Protein AF-A0A380ZDH2-F1 (afdb_monomer_lite)

Secondary structure (DSSP, 8-state):
-------SS-S--SSSSS-HHHHHHHHHHHHHHHHHHTTPPTBPPPPHHHHHT--S-EEEEEEEEETTEEEEEEEEE--HHHHHHHHHTS-EEEESSEEEE-S-TTT-EEEESSEEEESS-EEEEESEEEEES-EEEESS-EEEEESSEEEEEPEEEEETTEEEEE---SEEESS-EEEEESSEEEE-S--S--EE----GGG--

Radius of gyration: 21.12 Å; chains: 1; bounding box: 48×44×68 Å

Structure (mmCIF, N/CA/C/O backbone):
data_AF-A0A380ZDH2-F1
#
_entry.id   AF-A0A380ZDH2-F1
#
loop_
_atom_site.group_PDB
_atom_site.id
_atom_site.type_symbol
_atom_site.label_atom_id
_atom_site.label_alt_id
_atom_site.label_comp_id
_atom_site.label_asym_id
_atom_site.label_entity_id
_atom_site.label_seq_id
_atom_site.pdbx_PDB_ins_code
_atom_site.Cartn_x
_atom_site.Cartn_y
_atom_site.Cartn_z
_atom_site.occupancy
_atom_site.B_iso_or_equiv
_atom_site.auth_seq_id
_atom_site.auth_comp_id
_atom_site.auth_asym_id
_atom_site.auth_atom_id
_atom_site.pdbx_PDB_model_num
ATOM 1 N N . MET A 1 1 ? 23.240 31.708 -9.767 1.00 35.44 1 MET A N 1
ATOM 2 C CA . MET A 1 1 ? 21.824 31.295 -9.836 1.00 35.44 1 MET A CA 1
ATOM 3 C C . MET A 1 1 ? 21.735 30.023 -10.669 1.00 35.44 1 MET A C 1
ATOM 5 O O . MET A 1 1 ? 21.915 30.090 -11.876 1.00 35.44 1 MET A O 1
ATOM 9 N N . ARG A 1 2 ? 21.589 28.868 -10.014 1.00 38.41 2 ARG A N 1
ATOM 10 C CA . ARG A 1 2 ? 21.330 27.549 -10.620 1.00 38.41 2 ARG A CA 1
ATOM 11 C C . ARG A 1 2 ? 20.351 26.811 -9.700 1.00 38.41 2 ARG A C 1
ATOM 13 O O . ARG A 1 2 ? 20.656 25.756 -9.172 1.00 38.41 2 ARG A O 1
ATOM 20 N N . ASP A 1 3 ? 19.208 27.440 -9.464 1.00 44.84 3 ASP A N 1
ATOM 21 C CA . ASP A 1 3 ? 18.012 26.757 -8.982 1.00 44.84 3 ASP A CA 1
ATOM 22 C C . ASP A 1 3 ? 17.207 26.445 -10.228 1.00 44.84 3 ASP A C 1
ATOM 24 O O . ASP A 1 3 ? 16.832 27.392 -10.910 1.00 44.84 3 ASP A O 1
ATOM 28 N N . LEU A 1 4 ? 17.062 25.162 -10.570 1.00 48.03 4 LEU A N 1
ATOM 29 C CA . LEU A 1 4 ? 16.044 24.587 -11.468 1.00 48.03 4 LEU A CA 1
ATOM 30 C C . LEU A 1 4 ? 16.461 23.156 -11.856 1.00 48.03 4 LEU A C 1
ATOM 32 O O . LEU A 1 4 ? 16.770 22.892 -13.009 1.00 48.03 4 LEU A O 1
ATOM 36 N N . VAL A 1 5 ? 16.472 22.218 -10.907 1.00 41.19 5 VAL A N 1
ATOM 37 C CA . VAL A 1 5 ? 16.244 20.787 -11.186 1.00 41.19 5 VAL A CA 1
ATOM 38 C C . VAL A 1 5 ? 15.727 20.130 -9.908 1.00 41.19 5 VAL A C 1
ATOM 40 O O . VAL A 1 5 ? 16.376 20.205 -8.872 1.00 41.19 5 VAL A O 1
ATOM 43 N N . GLY A 1 6 ? 14.543 19.518 -9.962 1.00 39.03 6 GLY A N 1
ATOM 44 C CA . GLY A 1 6 ? 14.033 18.721 -8.839 1.00 39.03 6 GLY A CA 1
ATOM 45 C C . GLY A 1 6 ? 12.517 18.687 -8.639 1.00 39.03 6 GLY A C 1
ATOM 46 O O . GLY A 1 6 ? 12.062 17.987 -7.748 1.00 39.03 6 GLY A O 1
ATOM 47 N N . GLN A 1 7 ? 11.711 19.384 -9.451 1.00 40.03 7 GLN A N 1
ATOM 48 C CA . GLN A 1 7 ? 10.244 19.207 -9.462 1.00 40.03 7 GLN A CA 1
ATOM 49 C C . GLN A 1 7 ? 9.785 18.084 -10.412 1.00 40.03 7 GLN A C 1
ATOM 51 O O . GLN A 1 7 ? 8.748 18.179 -11.061 1.00 40.03 7 GLN A O 1
ATOM 56 N N . GLY A 1 8 ? 10.577 17.024 -10.534 1.00 38.28 8 GLY A N 1
ATOM 57 C CA . GLY A 1 8 ? 10.174 15.816 -11.238 1.00 38.28 8 GLY A CA 1
ATOM 58 C C . GLY A 1 8 ? 9.962 14.733 -10.204 1.00 38.28 8 GLY A C 1
ATOM 59 O O . GLY A 1 8 ? 10.918 14.377 -9.529 1.00 38.28 8 GLY A O 1
ATOM 60 N N . LEU A 1 9 ? 8.745 14.196 -10.150 1.00 42.94 9 LEU A N 1
ATOM 61 C CA . LEU A 1 9 ? 8.278 13.129 -9.260 1.00 42.94 9 LEU A CA 1
ATOM 62 C C . LEU A 1 9 ? 7.842 13.668 -7.887 1.00 42.94 9 LEU A C 1
ATOM 64 O O . LEU A 1 9 ? 8.640 14.121 -7.073 1.00 42.94 9 LEU A O 1
ATOM 68 N N . GLY A 1 10 ? 6.525 13.685 -7.670 1.00 41.94 10 GLY A N 1
ATOM 69 C CA . GLY A 1 10 ? 5.903 14.140 -6.428 1.00 41.94 10 GLY A CA 1
ATOM 70 C C . GLY A 1 10 ? 6.424 13.407 -5.186 1.00 41.94 10 GLY A C 1
ATOM 71 O O . GLY A 1 10 ? 7.076 12.375 -5.277 1.00 41.94 10 GLY A O 1
ATOM 72 N N . LYS A 1 11 ? 6.109 13.960 -4.012 1.00 45.19 11 LYS A N 1
ATOM 73 C CA . LYS A 1 11 ? 6.568 13.573 -2.661 1.00 45.19 11 LYS A CA 1
ATOM 74 C C . LYS A 1 11 ? 6.128 12.166 -2.176 1.00 45.19 11 LYS A C 1
ATOM 76 O O . LYS A 1 11 ? 5.938 11.979 -0.981 1.00 45.19 11 LYS A O 1
ATOM 81 N N . GLY A 1 12 ? 5.940 11.195 -3.067 1.00 46.94 12 GLY A N 1
ATOM 82 C CA . GLY A 1 12 ? 5.624 9.804 -2.741 1.00 46.94 12 GLY A CA 1
ATOM 83 C C . GLY A 1 12 ? 6.800 8.903 -3.097 1.00 46.94 12 GLY A C 1
ATOM 84 O O . GLY A 1 12 ? 7.068 8.685 -4.276 1.00 46.94 12 GLY A O 1
ATOM 85 N N . SER A 1 13 ? 7.511 8.411 -2.085 1.00 44.25 13 SER A N 1
ATOM 86 C CA . SER A 1 13 ? 8.596 7.442 -2.251 1.00 44.25 13 SER A CA 1
ATOM 87 C C . SER A 1 13 ? 8.015 6.110 -2.743 1.00 44.25 13 SER A C 1
ATOM 89 O O . SER A 1 13 ? 7.070 5.592 -2.151 1.00 44.25 13 SER A O 1
ATOM 91 N N . PHE A 1 14 ? 8.527 5.576 -3.856 1.00 48.81 14 PHE A N 1
ATOM 92 C CA . PHE A 1 14 ? 7.989 4.365 -4.503 1.00 48.81 14 PHE A CA 1
ATOM 93 C C . PHE A 1 14 ? 8.319 3.073 -3.747 1.00 48.81 14 PHE A C 1
ATOM 95 O O . PHE A 1 14 ? 7.688 2.044 -3.982 1.00 48.81 14 PHE A O 1
ATOM 102 N N . ILE A 1 15 ? 9.293 3.125 -2.843 1.00 44.31 15 ILE A N 1
ATOM 103 C CA . ILE A 1 15 ? 9.562 2.092 -1.852 1.00 44.31 15 ILE A CA 1
ATOM 104 C C . ILE A 1 15 ? 9.556 2.814 -0.501 1.00 44.31 15 ILE A C 1
ATOM 106 O O . ILE A 1 15 ? 10.078 3.913 -0.394 1.00 44.31 15 ILE A O 1
ATOM 110 N N . PRO A 1 16 ? 8.912 2.310 0.547 1.00 45.00 16 PRO A N 1
ATOM 111 C CA . PRO A 1 16 ? 8.957 3.008 1.821 1.00 45.00 16 PRO A CA 1
ATOM 112 C C . PRO A 1 16 ? 10.349 2.808 2.485 1.00 45.00 16 PRO A C 1
ATOM 114 O O . PRO A 1 16 ? 10.951 1.742 2.351 1.00 45.00 16 PRO A O 1
ATOM 117 N N . GLY A 1 17 ? 10.886 3.795 3.205 1.00 48.88 17 GLY A N 1
ATOM 118 C CA . GLY A 1 17 ? 11.981 3.677 4.195 1.00 48.88 17 GLY A CA 1
ATOM 119 C C . GLY A 1 17 ? 13.378 4.222 3.866 1.00 48.88 17 GLY A C 1
ATOM 120 O O . GLY A 1 17 ? 14.325 3.820 4.533 1.00 48.88 17 GLY A O 1
ATOM 121 N N . SER A 1 18 ? 13.569 5.046 2.839 1.00 49.94 18 SER A N 1
ATOM 122 C CA . SER A 1 18 ? 14.890 5.644 2.554 1.00 49.94 18 SER A CA 1
ATOM 123 C C . SER A 1 18 ? 14.755 6.975 1.829 1.00 49.94 18 SER A C 1
ATOM 125 O O . SER A 1 18 ? 13.775 7.193 1.116 1.00 49.94 18 SER A O 1
ATOM 127 N N . ASP A 1 19 ? 15.761 7.844 1.968 1.00 60.25 19 ASP A N 1
ATOM 128 C CA . ASP A 1 19 ? 15.850 9.101 1.228 1.00 60.25 19 ASP A CA 1
ATOM 129 C C . ASP A 1 19 ? 15.451 8.878 -0.235 1.00 60.25 19 ASP A C 1
ATOM 131 O O . ASP A 1 19 ? 16.016 8.023 -0.918 1.00 60.25 19 ASP A O 1
ATOM 135 N N . ALA A 1 20 ? 14.481 9.646 -0.743 1.00 56.31 20 ALA A N 1
ATOM 136 C CA . ALA A 1 20 ? 13.965 9.479 -2.108 1.00 56.31 20 ALA A CA 1
ATOM 137 C C . ALA A 1 20 ? 15.093 9.468 -3.168 1.00 56.31 20 ALA A C 1
ATOM 139 O O . ALA A 1 20 ? 14.971 8.846 -4.222 1.00 56.31 20 ALA A O 1
ATOM 140 N N . ILE A 1 21 ? 16.220 10.117 -2.859 1.00 58.9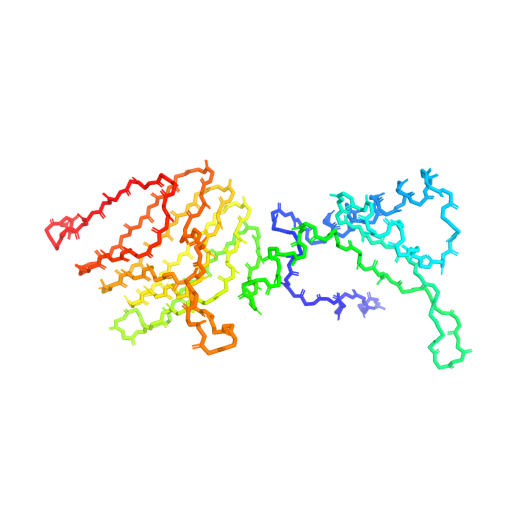1 21 ILE A N 1
ATOM 141 C CA . ILE A 1 21 ? 17.451 10.112 -3.655 1.00 58.91 21 ILE A CA 1
ATOM 142 C C . ILE A 1 21 ? 18.171 8.755 -3.588 1.00 58.91 21 ILE A C 1
ATOM 144 O O . ILE A 1 21 ? 18.550 8.223 -4.631 1.00 58.91 21 ILE A O 1
ATOM 148 N N . GLU A 1 22 ? 18.351 8.176 -2.400 1.00 59.59 22 GLU A N 1
ATOM 149 C CA . GLU A 1 22 ? 18.973 6.857 -2.233 1.00 59.59 22 GLU A CA 1
ATOM 150 C C . GLU A 1 22 ? 18.121 5.738 -2.834 1.00 59.59 22 GLU A C 1
ATOM 152 O O . GLU A 1 22 ? 18.649 4.776 -3.393 1.00 59.59 22 GLU A O 1
ATOM 157 N N . GLN A 1 23 ? 16.800 5.885 -2.816 1.00 58.22 23 GLN A N 1
ATOM 158 C CA . GLN A 1 23 ? 15.898 4.923 -3.438 1.00 58.22 23 GLN A CA 1
ATOM 159 C C . GLN A 1 23 ? 15.962 4.932 -4.950 1.00 58.22 23 GLN A C 1
ATOM 161 O O . GLN A 1 23 ? 16.098 3.878 -5.571 1.00 58.22 23 GLN A O 1
ATOM 166 N N . VAL A 1 24 ? 15.882 6.121 -5.549 1.00 65.50 24 VAL A N 1
ATOM 167 C CA . VAL A 1 24 ? 16.040 6.261 -6.995 1.00 65.50 24 VAL A CA 1
ATOM 168 C C . VAL A 1 24 ? 17.420 5.757 -7.396 1.00 65.50 24 VAL A C 1
ATOM 170 O O . VAL A 1 24 ? 17.524 5.017 -8.369 1.00 65.50 24 VAL A O 1
ATOM 173 N N . LYS A 1 25 ? 18.460 6.049 -6.607 1.00 72.12 25 LYS A N 1
ATOM 174 C CA . LYS A 1 25 ? 19.797 5.495 -6.825 1.00 72.12 25 LYS A CA 1
ATOM 175 C C . LYS A 1 25 ? 19.799 3.968 -6.774 1.00 72.12 25 LYS A C 1
ATOM 177 O O . LYS A 1 25 ? 20.313 3.351 -7.690 1.00 72.12 25 LYS A O 1
ATOM 182 N N . THR A 1 26 ? 19.158 3.353 -5.787 1.00 75.25 26 THR A N 1
ATOM 183 C CA . THR A 1 26 ? 19.097 1.889 -5.678 1.00 75.25 26 THR A CA 1
ATOM 184 C C . THR A 1 26 ? 18.346 1.262 -6.860 1.00 75.25 26 THR A C 1
ATOM 186 O O . THR A 1 26 ? 18.753 0.226 -7.383 1.00 75.25 26 THR A O 1
ATOM 189 N N . LEU A 1 27 ? 17.257 1.884 -7.319 1.00 77.19 27 LEU A N 1
ATOM 190 C CA . LEU A 1 27 ? 16.521 1.437 -8.505 1.00 77.19 27 LEU A CA 1
ATOM 191 C C . LEU A 1 27 ? 17.347 1.586 -9.792 1.00 77.19 27 LEU A C 1
ATOM 193 O O . LEU A 1 27 ? 17.248 0.734 -10.678 1.00 77.19 27 LEU A O 1
ATOM 197 N N . LEU A 1 28 ? 18.150 2.647 -9.890 1.00 80.25 28 LEU A N 1
ATOM 198 C CA . LEU A 1 28 ? 19.072 2.895 -10.998 1.00 80.25 28 LEU A CA 1
ATOM 199 C C . LEU A 1 28 ? 20.261 1.929 -10.981 1.00 80.25 28 LEU A C 1
ATOM 201 O O . LEU A 1 28 ? 20.604 1.385 -12.027 1.00 80.25 28 LEU A O 1
ATOM 205 N N . ASP A 1 29 ? 20.847 1.674 -9.812 1.00 81.56 29 ASP A N 1
ATOM 206 C CA . ASP A 1 29 ? 21.959 0.742 -9.622 1.00 81.56 29 ASP A CA 1
ATOM 207 C C . ASP A 1 29 ? 21.519 -0.677 -10.014 1.00 81.56 29 ASP A C 1
ATOM 209 O O . ASP A 1 29 ? 22.181 -1.327 -10.822 1.00 81.56 29 ASP A O 1
ATOM 213 N N . ARG A 1 30 ? 20.329 -1.114 -9.572 1.00 81.50 30 ARG A N 1
ATOM 214 C CA . ARG A 1 30 ? 19.729 -2.394 -9.998 1.00 81.50 30 ARG A CA 1
ATOM 215 C C . ARG A 1 30 ? 19.452 -2.448 -11.496 1.00 81.50 30 ARG A C 1
ATOM 217 O O . ARG A 1 30 ? 19.667 -3.483 -12.120 1.00 81.50 30 ARG A O 1
ATOM 224 N N . GLY A 1 31 ? 18.979 -1.348 -12.082 1.00 81.12 31 GLY A N 1
ATOM 225 C CA . GLY A 1 31 ? 18.764 -1.254 -13.526 1.00 81.12 31 GLY A CA 1
ATOM 226 C C . GLY A 1 31 ? 20.070 -1.383 -14.312 1.00 81.12 31 GLY A C 1
ATOM 227 O O . GLY A 1 31 ? 20.120 -2.098 -15.311 1.00 81.12 31 GLY A O 1
ATOM 228 N N . ALA A 1 32 ? 21.143 -0.750 -13.834 1.00 81.12 32 ALA A N 1
ATOM 229 C CA . ALA A 1 32 ? 22.473 -0.832 -14.428 1.00 81.12 32 ALA A CA 1
ATOM 230 C C . ALA A 1 32 ? 23.091 -2.233 -14.283 1.00 81.12 32 ALA A C 1
ATOM 232 O O . ALA A 1 32 ? 23.666 -2.755 -15.241 1.00 81.12 32 ALA A O 1
ATOM 233 N N . GLU A 1 33 ? 22.942 -2.865 -13.117 1.00 85.56 33 GLU A N 1
ATOM 234 C CA . GLU A 1 33 ? 23.361 -4.249 -12.881 1.00 85.56 33 GLU A CA 1
ATOM 235 C C . GLU A 1 33 ? 22.614 -5.227 -13.790 1.00 85.56 33 GLU A C 1
ATOM 237 O O . GLU A 1 33 ? 23.248 -6.057 -14.442 1.00 85.56 33 GLU A O 1
ATOM 242 N N . TYR A 1 34 ? 21.289 -5.092 -13.900 1.00 83.19 34 TYR A N 1
ATOM 243 C CA . TYR A 1 34 ? 20.468 -5.929 -14.771 1.00 83.19 34 TYR A CA 1
ATOM 244 C C . TYR A 1 34 ? 20.836 -5.747 -16.245 1.00 83.19 34 TYR A C 1
ATOM 246 O O . TYR A 1 34 ? 21.043 -6.729 -16.957 1.00 83.19 34 TYR A O 1
ATOM 254 N N . ALA A 1 35 ? 20.996 -4.501 -16.701 1.00 82.62 35 ALA A N 1
ATOM 255 C CA . ALA A 1 35 ? 21.409 -4.213 -18.071 1.00 82.62 35 ALA A CA 1
ATOM 256 C C . ALA A 1 35 ? 22.775 -4.836 -18.395 1.00 82.62 35 ALA A C 1
ATOM 258 O O . ALA A 1 35 ? 22.952 -5.420 -19.463 1.00 82.62 35 ALA A O 1
ATOM 259 N N . LYS A 1 36 ? 23.723 -4.785 -17.452 1.00 82.00 36 LYS A N 1
ATOM 260 C CA . LYS A 1 36 ? 25.037 -5.421 -17.598 1.00 82.00 36 LYS A CA 1
ATOM 261 C C . LYS A 1 36 ? 24.948 -6.950 -17.599 1.00 82.00 36 LYS A C 1
ATOM 263 O O . LYS A 1 36 ? 25.604 -7.587 -18.417 1.00 82.00 36 LYS A O 1
ATOM 268 N N . ALA A 1 37 ? 24.149 -7.538 -16.710 1.00 84.62 37 ALA A N 1
ATOM 269 C CA . ALA A 1 37 ? 23.986 -8.988 -16.600 1.00 84.62 37 ALA A CA 1
ATOM 270 C C . ALA A 1 37 ? 23.289 -9.598 -17.829 1.00 84.62 37 ALA A C 1
ATOM 272 O O . ALA A 1 37 ? 23.649 -10.690 -18.265 1.00 84.62 37 ALA A O 1
ATOM 273 N N . HIS A 1 38 ? 22.331 -8.876 -18.414 1.00 82.19 38 HIS A N 1
ATOM 274 C CA . HIS A 1 38 ? 21.538 -9.329 -19.558 1.00 82.19 38 HIS A CA 1
ATOM 275 C C . HIS A 1 38 ? 21.996 -8.748 -20.905 1.00 82.19 38 HIS A C 1
ATOM 277 O O . HIS A 1 38 ? 21.326 -8.971 -21.910 1.00 82.19 38 HIS A O 1
ATOM 283 N N . ASN A 1 39 ? 23.134 -8.041 -20.943 1.00 83.25 39 ASN A N 1
ATOM 284 C CA . ASN A 1 39 ? 23.656 -7.346 -22.129 1.00 83.25 39 ASN A CA 1
ATOM 285 C C . ASN A 1 39 ? 22.596 -6.473 -22.829 1.00 83.25 39 ASN A C 1
ATOM 287 O O . ASN A 1 39 ? 22.536 -6.421 -24.058 1.00 83.25 39 ASN A O 1
ATOM 291 N N . LEU A 1 40 ? 21.745 -5.802 -22.046 1.00 81.44 40 LEU A N 1
ATOM 292 C CA . LEU A 1 40 ? 20.702 -4.933 -22.579 1.00 81.44 40 LEU A CA 1
ATOM 293 C C . LEU A 1 40 ? 21.352 -3.701 -23.235 1.00 81.44 40 LEU A C 1
ATOM 295 O O . LEU A 1 40 ? 22.111 -2.990 -22.564 1.00 81.44 40 LEU A O 1
ATOM 299 N N . PRO A 1 41 ? 21.067 -3.412 -24.517 1.00 82.00 41 PRO A N 1
ATOM 300 C CA . PRO A 1 41 ? 21.596 -2.229 -25.180 1.00 82.00 41 PRO A CA 1
ATOM 301 C C . PRO A 1 41 ? 21.109 -0.948 -24.500 1.00 82.00 41 PRO A C 1
ATOM 303 O O . PRO A 1 41 ? 19.942 -0.817 -24.123 1.00 82.00 41 PRO A O 1
ATOM 306 N N . PHE A 1 42 ? 22.002 0.032 -24.355 1.00 80.56 42 PHE A N 1
ATOM 307 C CA . PHE A 1 42 ? 21.633 1.305 -23.744 1.00 80.56 42 PHE A CA 1
ATOM 308 C C . PHE A 1 42 ? 20.555 2.014 -24.574 1.00 80.56 42 PHE A C 1
ATOM 310 O O . PHE A 1 42 ? 20.759 2.307 -25.754 1.00 80.56 42 PHE A O 1
ATOM 317 N N . GLY A 1 43 ? 19.429 2.340 -23.939 1.00 78.56 43 GLY A N 1
ATOM 318 C CA . GLY A 1 43 ? 18.305 2.989 -24.604 1.00 78.56 43 GLY A CA 1
ATOM 319 C C . GLY A 1 43 ? 17.237 2.052 -25.147 1.00 78.56 43 GLY A C 1
ATOM 320 O O . GLY A 1 43 ? 16.244 2.561 -25.664 1.00 78.56 43 GLY A O 1
ATOM 321 N N . GLU A 1 44 ? 17.394 0.734 -25.035 1.00 83.44 44 GLU A N 1
ATOM 322 C CA . GLU A 1 44 ? 16.350 -0.211 -25.432 1.00 83.44 44 GLU A CA 1
ATOM 323 C C . GLU A 1 44 ? 15.431 -0.576 -24.254 1.00 83.44 44 GLU A C 1
ATOM 325 O O . GLU A 1 44 ? 15.884 -0.659 -23.106 1.00 83.44 44 GLU A O 1
ATOM 330 N N . PRO A 1 45 ? 14.119 -0.752 -24.502 1.00 83.25 45 PRO A N 1
ATOM 331 C CA . PRO A 1 45 ? 13.200 -1.256 -23.490 1.00 83.25 45 PRO A CA 1
ATOM 332 C C . PRO A 1 45 ? 13.440 -2.748 -23.216 1.00 83.25 45 PRO A C 1
ATOM 334 O O . PRO A 1 45 ? 13.976 -3.463 -24.061 1.00 83.25 45 PRO A O 1
ATOM 337 N N . LEU A 1 46 ? 12.991 -3.238 -22.055 1.00 81.19 46 LEU A N 1
ATOM 338 C CA . LEU A 1 46 ? 12.972 -4.682 -21.789 1.00 81.19 46 LEU A CA 1
ATOM 339 C C . LEU A 1 46 ? 12.011 -5.387 -22.752 1.00 81.19 46 LEU A C 1
ATOM 341 O O . LEU A 1 46 ? 10.909 -4.893 -23.007 1.00 81.19 46 LEU A O 1
ATOM 345 N N . SER A 1 47 ? 12.394 -6.580 -23.209 1.00 82.69 47 SER A N 1
ATOM 346 C CA . SER A 1 47 ? 11.462 -7.475 -23.893 1.00 82.69 47 SER A CA 1
ATOM 347 C C . SER A 1 47 ? 10.382 -7.985 -22.931 1.00 82.69 47 SER A C 1
ATOM 349 O O . SER A 1 47 ? 10.556 -7.997 -21.708 1.00 82.69 47 SER A O 1
ATOM 351 N N . GLU A 1 48 ? 9.251 -8.444 -23.470 1.00 78.06 48 GLU A N 1
ATOM 352 C CA . GLU A 1 48 ? 8.168 -9.004 -22.649 1.00 78.06 48 GLU A CA 1
ATOM 353 C C . GLU A 1 48 ? 8.625 -10.215 -21.824 1.00 78.06 48 GLU A C 1
ATOM 355 O O . GLU A 1 48 ? 8.185 -10.389 -20.687 1.00 78.06 48 GLU A O 1
ATOM 360 N N . GLU A 1 49 ? 9.545 -11.015 -22.367 1.00 79.19 49 GLU A N 1
ATOM 361 C CA . GLU A 1 49 ? 10.140 -12.169 -21.690 1.00 79.19 49 GLU A CA 1
ATOM 362 C C . GLU A 1 49 ? 11.014 -11.735 -20.505 1.00 79.19 49 GLU A C 1
ATOM 364 O O . GLU A 1 49 ? 10.844 -12.247 -19.398 1.00 79.19 49 GLU A O 1
ATOM 369 N N . GLN A 1 50 ? 11.875 -10.729 -20.704 1.00 81.12 50 GLN A N 1
ATOM 370 C CA . GLN A 1 50 ? 12.722 -10.152 -19.652 1.00 81.12 50 GLN A CA 1
ATOM 371 C C . GLN A 1 50 ? 11.888 -9.509 -18.536 1.00 81.12 50 GLN A C 1
ATOM 373 O O . GLN A 1 50 ? 12.191 -9.659 -17.351 1.00 81.12 50 GLN A O 1
ATOM 378 N N . LEU A 1 51 ? 10.797 -8.832 -18.905 1.00 80.00 51 LEU A N 1
ATOM 379 C CA . LEU A 1 51 ? 9.852 -8.254 -17.954 1.00 80.00 51 LEU A CA 1
ATOM 380 C C . LEU A 1 51 ? 9.068 -9.331 -17.188 1.00 80.00 51 LEU A C 1
ATOM 382 O O . LEU A 1 51 ? 8.742 -9.147 -16.014 1.00 80.00 51 LEU A O 1
ATOM 386 N N . ALA A 1 52 ? 8.743 -10.453 -17.831 1.00 75.38 52 ALA A N 1
ATOM 387 C CA . ALA A 1 52 ? 8.042 -11.561 -17.192 1.00 75.38 52 ALA A CA 1
ATOM 388 C C . ALA A 1 52 ? 8.923 -12.312 -16.182 1.00 75.38 52 ALA A C 1
ATOM 390 O O . ALA A 1 52 ? 8.397 -12.784 -15.174 1.00 75.38 52 ALA A O 1
ATOM 391 N N . SER A 1 53 ? 10.236 -12.384 -16.421 1.00 79.25 53 SER A N 1
ATOM 392 C CA . SER A 1 53 ? 11.220 -12.971 -15.502 1.00 79.25 53 SER A CA 1
ATOM 393 C C . SER A 1 53 ? 11.749 -11.993 -14.449 1.00 79.25 53 SER A C 1
ATOM 395 O O . SER A 1 53 ? 12.667 -12.332 -13.709 1.00 79.25 53 SER A O 1
ATOM 397 N N . LEU A 1 54 ? 11.233 -10.764 -14.402 1.00 79.38 54 LEU A N 1
ATOM 398 C CA . LEU A 1 54 ? 11.724 -9.738 -13.493 1.00 79.38 54 LEU A CA 1
ATOM 399 C C . LEU A 1 54 ? 11.416 -10.112 -12.036 1.00 79.38 54 LEU A C 1
ATOM 401 O O . LEU A 1 54 ? 10.256 -10.327 -11.684 1.00 79.38 54 LEU A O 1
ATOM 405 N N . GLU A 1 55 ? 12.443 -10.152 -11.188 1.00 76.75 55 GLU A N 1
ATOM 406 C CA . GLU A 1 55 ? 12.303 -10.528 -9.772 1.00 76.75 55 GLU A CA 1
ATOM 407 C C . GLU A 1 55 ? 12.247 -9.327 -8.821 1.00 76.75 55 GLU A C 1
ATOM 409 O O . GLU A 1 55 ? 11.689 -9.448 -7.735 1.00 76.75 55 GLU A O 1
ATOM 414 N N . ALA A 1 56 ? 12.783 -8.173 -9.233 1.00 72.19 56 ALA A N 1
ATOM 415 C CA . ALA A 1 56 ? 12.849 -6.958 -8.424 1.00 72.19 56 ALA A CA 1
ATOM 416 C C . ALA A 1 56 ? 12.586 -5.693 -9.266 1.00 72.19 56 ALA A C 1
ATOM 418 O O . ALA A 1 56 ? 12.879 -5.684 -10.466 1.00 72.19 56 ALA A O 1
ATOM 419 N N . PRO A 1 57 ? 12.059 -4.611 -8.663 1.00 74.81 57 PRO A N 1
ATOM 420 C CA . PRO A 1 57 ? 11.819 -3.354 -9.358 1.00 74.81 57 PRO A CA 1
ATOM 421 C C . PRO A 1 57 ? 13.129 -2.629 -9.699 1.00 74.81 57 PRO A C 1
ATOM 423 O O . PRO A 1 57 ? 14.073 -2.605 -8.904 1.00 74.81 57 PRO A O 1
ATOM 426 N N . MET A 1 58 ? 13.176 -2.006 -10.880 1.00 79.81 58 MET A N 1
ATOM 427 C CA . MET A 1 58 ? 14.355 -1.288 -11.384 1.00 79.81 58 MET A CA 1
ATOM 428 C C . MET A 1 58 ? 13.988 -0.153 -12.344 1.00 79.81 58 MET A C 1
ATOM 430 O O . MET A 1 58 ? 12.917 -0.169 -12.954 1.00 79.81 58 MET A O 1
ATOM 434 N N . VAL A 1 59 ? 14.901 0.803 -12.527 1.00 83.94 59 VAL A N 1
ATOM 435 C CA . VAL A 1 59 ? 14.750 1.907 -13.487 1.00 83.94 59 VAL A CA 1
ATOM 436 C C . VAL A 1 59 ? 15.795 1.794 -14.592 1.00 83.94 59 VAL A C 1
ATOM 438 O O . VAL A 1 59 ? 16.987 1.724 -14.309 1.00 83.94 59 VAL A O 1
ATOM 441 N N . ILE A 1 60 ? 15.358 1.832 -15.855 1.00 84.69 60 ILE A N 1
ATOM 442 C CA . ILE A 1 60 ? 16.243 1.836 -17.031 1.00 84.69 60 ILE A CA 1
ATOM 443 C C . ILE A 1 60 ? 15.932 3.036 -17.923 1.00 84.69 60 ILE A C 1
ATOM 445 O O . ILE A 1 60 ? 14.774 3.401 -18.116 1.00 84.69 60 ILE A O 1
ATOM 449 N N . TYR A 1 61 ? 16.973 3.647 -18.485 1.00 81.38 61 TYR A N 1
ATOM 450 C CA . TYR A 1 61 ? 16.838 4.717 -19.467 1.00 81.38 61 TYR A CA 1
ATOM 451 C C . TYR A 1 61 ? 16.521 4.153 -20.850 1.00 81.38 61 TYR A C 1
ATOM 453 O O . TYR A 1 61 ? 17.349 3.476 -21.457 1.00 81.38 61 TYR A O 1
ATOM 461 N N . VAL A 1 62 ? 15.333 4.476 -21.358 1.00 85.19 62 VAL A N 1
ATOM 462 C CA . VAL A 1 62 ? 14.856 4.052 -22.679 1.00 85.19 62 VAL A CA 1
ATOM 463 C C . VAL A 1 62 ? 14.821 5.256 -23.613 1.00 85.19 62 VAL A C 1
ATOM 465 O O . VAL A 1 62 ? 14.443 6.360 -23.207 1.00 85.19 62 VAL A O 1
ATOM 468 N N . ARG A 1 63 ? 15.217 5.052 -24.870 1.00 84.44 63 ARG A N 1
ATOM 469 C CA . ARG A 1 63 ? 15.146 6.066 -25.919 1.00 84.44 63 ARG A CA 1
ATOM 470 C C . ARG A 1 63 ? 13.684 6.328 -26.272 1.00 84.44 63 ARG A C 1
ATOM 472 O O . ARG A 1 63 ? 12.947 5.416 -26.635 1.00 84.44 63 ARG A O 1
ATOM 479 N N . GLN A 1 64 ? 13.276 7.585 -26.183 1.00 81.56 64 GLN A N 1
ATOM 480 C CA . GLN A 1 64 ? 11.956 8.060 -26.563 1.00 81.56 64 GLN A CA 1
ATOM 481 C C . GLN A 1 64 ? 12.096 9.209 -27.558 1.00 81.56 64 GLN A C 1
ATOM 483 O O . GLN A 1 64 ? 12.904 10.117 -27.376 1.00 81.56 64 GLN A O 1
ATOM 488 N N . GLN A 1 65 ? 11.284 9.175 -28.608 1.00 82.25 65 GLN A N 1
ATOM 489 C CA . GLN A 1 65 ? 11.168 10.264 -29.571 1.00 82.25 65 GLN A CA 1
ATOM 490 C C . GLN A 1 65 ? 10.185 11.298 -29.027 1.00 82.25 65 GLN A C 1
ATOM 492 O O . GLN A 1 65 ? 8.972 11.089 -29.040 1.00 82.25 65 GLN A O 1
ATOM 497 N N . VAL A 1 66 ? 10.703 12.425 -28.539 1.00 79.00 66 VAL A N 1
ATOM 498 C CA . VAL A 1 66 ? 9.887 13.531 -28.027 1.00 79.00 66 VAL A CA 1
ATOM 499 C C . VAL A 1 66 ? 10.109 14.743 -28.918 1.00 79.00 66 VAL A C 1
ATOM 501 O O . VAL A 1 66 ? 11.203 15.297 -28.975 1.00 79.00 66 VAL A O 1
ATOM 504 N N . LYS A 1 67 ? 9.055 15.169 -29.627 1.00 76.50 67 LYS A N 1
ATOM 505 C CA . LYS A 1 67 ? 9.091 16.312 -30.563 1.00 76.50 67 LYS A CA 1
ATOM 506 C C . LYS A 1 67 ? 10.190 16.199 -31.640 1.00 76.50 67 LYS A C 1
ATOM 508 O O . LYS A 1 67 ? 10.790 17.203 -32.009 1.00 76.50 67 LYS A O 1
ATOM 513 N N . GLY A 1 68 ? 10.452 14.987 -32.136 1.00 82.50 68 GLY A N 1
ATOM 514 C CA . GLY A 1 68 ? 11.467 14.733 -33.169 1.00 82.50 68 GLY A CA 1
ATOM 515 C C . GLY A 1 68 ? 12.913 14.710 -32.659 1.00 82.50 68 GLY A C 1
ATOM 516 O O . GLY A 1 68 ? 13.836 14.709 -33.469 1.00 82.50 68 GLY A O 1
ATOM 517 N N . MET A 1 69 ? 13.121 14.714 -31.338 1.00 77.62 69 MET A N 1
ATOM 518 C CA . MET A 1 69 ? 14.428 14.538 -30.704 1.00 77.62 69 MET A CA 1
ATOM 519 C C . MET A 1 69 ? 14.462 13.220 -29.929 1.00 77.62 69 MET A C 1
ATOM 521 O O . MET A 1 69 ? 13.533 12.911 -29.179 1.00 77.62 69 MET A O 1
ATOM 525 N N . ASP A 1 70 ? 15.556 12.473 -30.078 1.00 82.81 70 ASP A N 1
ATOM 526 C CA . ASP A 1 70 ? 15.833 11.295 -29.260 1.00 82.81 70 ASP A CA 1
ATOM 527 C C . ASP A 1 70 ? 16.263 11.730 -27.855 1.00 82.81 70 ASP A C 1
ATOM 529 O O . ASP A 1 70 ? 17.329 12.320 -27.666 1.00 82.81 70 ASP A O 1
ATOM 533 N N . VAL A 1 71 ? 15.434 11.428 -26.859 1.00 85.00 71 VAL A N 1
ATOM 534 C CA . VAL A 1 71 ? 15.731 11.653 -25.441 1.00 85.00 71 VAL A CA 1
ATOM 535 C C . VAL A 1 71 ? 15.759 10.326 -24.699 1.00 85.00 71 VAL A C 1
ATOM 537 O O . VAL A 1 71 ? 15.048 9.391 -25.054 1.00 85.00 71 VAL A O 1
ATOM 540 N N . TYR A 1 72 ? 16.568 10.229 -23.649 1.00 85.69 72 TYR A N 1
ATOM 541 C CA . TYR A 1 72 ? 16.586 9.057 -22.779 1.00 85.69 72 TYR A CA 1
ATOM 542 C C . TYR A 1 72 ? 15.776 9.366 -21.526 1.00 85.69 72 TYR A C 1
ATOM 544 O O . TYR A 1 72 ? 16.165 10.222 -20.731 1.00 85.69 72 TYR A O 1
ATOM 552 N N . ALA A 1 73 ? 14.647 8.682 -21.361 1.00 79.00 73 ALA A N 1
ATOM 553 C CA . ALA A 1 73 ? 13.762 8.864 -20.219 1.00 79.00 73 ALA A CA 1
ATOM 554 C C . ALA A 1 73 ? 13.854 7.659 -19.267 1.00 79.00 73 ALA A C 1
ATOM 556 O O . ALA A 1 73 ? 13.912 6.521 -19.744 1.00 79.00 73 ALA A O 1
ATOM 557 N N . PRO A 1 74 ? 13.864 7.878 -17.938 1.00 79.69 74 PRO A N 1
ATOM 558 C CA . PRO A 1 74 ? 13.851 6.790 -16.969 1.00 79.69 74 PRO A CA 1
ATOM 559 C C . PRO A 1 74 ? 12.493 6.078 -16.994 1.00 79.69 74 PRO A C 1
ATOM 561 O O . PRO A 1 74 ? 11.446 6.705 -16.840 1.00 79.69 74 PRO A O 1
ATOM 564 N N . VAL A 1 75 ? 12.515 4.760 -17.172 1.00 83.00 75 VAL A N 1
ATOM 565 C CA . VAL A 1 75 ? 11.338 3.886 -17.168 1.00 83.00 75 VAL A CA 1
ATOM 566 C C . VAL A 1 75 ? 11.449 2.918 -15.994 1.00 83.00 75 VAL A C 1
ATOM 568 O O . VAL A 1 75 ? 12.441 2.202 -15.875 1.00 83.00 75 VAL A O 1
ATOM 571 N N . LEU A 1 76 ? 10.431 2.902 -15.129 1.00 83.19 76 LEU A N 1
ATOM 572 C CA . LEU A 1 76 ? 10.319 1.984 -13.993 1.00 83.19 76 LEU A CA 1
ATOM 573 C C . LEU A 1 76 ? 9.662 0.668 -14.432 1.00 83.19 76 LEU A C 1
ATOM 575 O O . LEU A 1 76 ? 8.524 0.661 -14.907 1.00 83.19 76 LEU A O 1
ATOM 579 N N . TYR A 1 77 ? 10.352 -0.446 -14.211 1.00 80.06 77 TYR A N 1
ATOM 580 C CA . TYR A 1 77 ? 9.843 -1.795 -14.441 1.00 80.06 77 TYR A CA 1
ATOM 581 C C . TYR A 1 77 ? 9.537 -2.467 -13.100 1.00 80.06 77 TYR A C 1
ATOM 583 O O . TYR A 1 77 ? 10.373 -2.460 -12.200 1.00 80.06 77 TYR A O 1
ATOM 591 N N . ILE A 1 78 ? 8.331 -3.034 -12.967 1.00 74.62 78 ILE A N 1
ATOM 592 C CA . ILE A 1 78 ? 7.835 -3.670 -11.735 1.00 74.62 78 ILE A CA 1
ATOM 593 C C . ILE A 1 78 ? 7.465 -5.134 -12.037 1.00 74.62 78 ILE A C 1
ATOM 595 O O . ILE A 1 78 ? 6.692 -5.365 -12.978 1.00 74.62 78 ILE A O 1
ATOM 599 N N . PRO A 1 79 ? 7.956 -6.112 -11.249 1.00 72.88 79 PRO A N 1
ATOM 600 C CA . PRO A 1 79 ? 7.608 -7.528 -11.368 1.00 72.88 79 PRO A CA 1
ATOM 601 C C . PRO A 1 79 ? 6.101 -7.797 -11.337 1.00 72.88 79 PRO A C 1
ATOM 603 O O . PRO A 1 79 ? 5.352 -7.148 -10.605 1.00 72.88 79 PRO A O 1
ATOM 606 N N . LYS A 1 80 ? 5.633 -8.829 -12.053 1.00 63.66 80 LYS A N 1
ATOM 607 C CA . LYS A 1 80 ? 4.206 -9.221 -12.037 1.00 63.66 80 LYS A CA 1
ATOM 608 C C . LYS A 1 80 ? 3.699 -9.590 -10.635 1.00 63.66 80 LYS A C 1
ATOM 610 O O . LYS A 1 80 ? 2.586 -9.212 -10.283 1.00 63.66 80 LYS A O 1
ATOM 615 N N . LYS A 1 81 ? 4.515 -10.283 -9.829 1.00 57.56 81 LYS A N 1
ATOM 616 C CA . LYS A 1 81 ? 4.165 -10.674 -8.448 1.00 57.56 81 LYS A CA 1
ATOM 617 C C . LYS A 1 81 ? 3.900 -9.461 -7.557 1.00 57.56 81 LYS A C 1
ATOM 619 O O . LYS A 1 81 ? 2.945 -9.449 -6.789 1.00 57.56 81 LYS A O 1
ATOM 624 N N . GLU A 1 82 ? 4.714 -8.425 -7.710 1.00 53.72 82 GLU A N 1
ATOM 625 C CA . GLU A 1 82 ? 4.534 -7.160 -7.012 1.00 53.72 82 GLU A CA 1
ATOM 626 C C . GLU A 1 82 ? 3.336 -6.379 -7.572 1.00 53.72 82 GLU A C 1
ATOM 628 O O . GLU A 1 82 ? 2.513 -5.891 -6.799 1.00 53.72 82 GLU A O 1
ATOM 633 N N . ARG A 1 83 ? 3.151 -6.345 -8.905 1.00 51.12 83 ARG A N 1
ATOM 634 C CA . ARG A 1 83 ? 1.983 -5.715 -9.553 1.00 51.12 83 ARG A CA 1
ATOM 635 C C . ARG A 1 83 ? 0.650 -6.238 -9.026 1.00 51.12 83 ARG A C 1
ATOM 637 O O . ARG A 1 83 ? -0.259 -5.438 -8.857 1.00 51.12 83 ARG A O 1
ATOM 644 N N . SER A 1 84 ? 0.513 -7.525 -8.715 1.00 47.34 84 SER A N 1
ATOM 645 C CA . SER A 1 84 ? -0.728 -8.046 -8.122 1.00 47.34 84 SER A CA 1
ATOM 646 C C . SER A 1 84 ? -1.037 -7.448 -6.745 1.00 47.34 84 SER A C 1
ATOM 648 O O . SER A 1 84 ? -2.207 -7.217 -6.457 1.00 47.34 84 SER A O 1
ATOM 6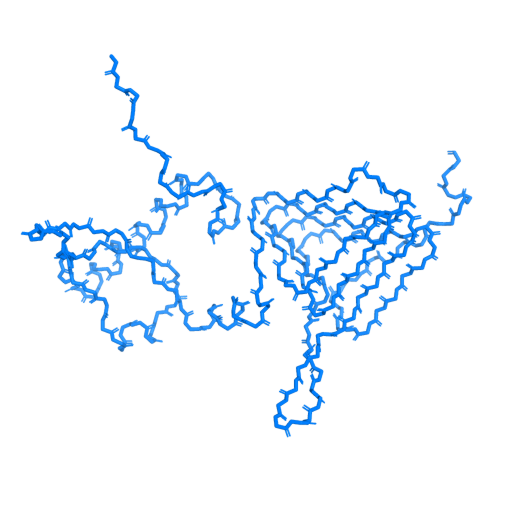50 N N . SER A 1 85 ? -0.026 -7.123 -5.932 1.00 49.97 85 SER A N 1
ATOM 651 C CA . SER A 1 85 ? -0.195 -6.398 -4.658 1.00 49.97 85 SER A CA 1
ATOM 652 C C . SER A 1 85 ? -0.525 -4.913 -4.884 1.00 49.97 85 SER A C 1
ATOM 654 O O . SER A 1 85 ? -1.312 -4.326 -4.146 1.00 49.97 85 SER A O 1
ATOM 656 N N . PHE A 1 86 ? 0.014 -4.318 -5.956 1.00 47.72 86 PHE A N 1
ATOM 657 C CA . PHE A 1 86 ? -0.257 -2.931 -6.355 1.00 47.72 86 PHE A CA 1
ATOM 658 C C . PHE A 1 86 ? -1.649 -2.722 -6.982 1.00 47.72 86 PHE A C 1
ATOM 660 O O . PHE A 1 86 ? -2.246 -1.664 -6.808 1.00 47.72 86 PHE A O 1
ATOM 667 N N . VAL A 1 87 ? -2.161 -3.708 -7.726 1.00 46.28 87 VAL A N 1
ATOM 668 C CA . VAL A 1 87 ? -3.388 -3.591 -8.538 1.00 46.28 87 VAL A CA 1
ATOM 669 C C . VAL A 1 87 ? -4.642 -4.041 -7.781 1.00 46.28 87 VAL A C 1
ATOM 671 O O . VAL A 1 87 ? -5.714 -3.492 -8.013 1.00 46.28 87 VAL A O 1
ATOM 674 N N . SER A 1 88 ? -4.534 -4.994 -6.850 1.00 48.12 88 SER A N 1
ATOM 675 C CA . SER A 1 88 ? -5.696 -5.511 -6.101 1.00 48.12 88 SER A CA 1
ATOM 676 C C . SER A 1 88 ? -6.259 -4.532 -5.065 1.00 48.12 88 SER A C 1
ATOM 678 O O . SER A 1 88 ? -7.441 -4.605 -4.750 1.00 48.12 88 SER A O 1
ATOM 680 N N . ALA A 1 89 ? -5.446 -3.591 -4.577 1.00 53.50 89 ALA A N 1
ATOM 681 C CA . ALA A 1 89 ? -5.855 -2.598 -3.586 1.00 53.50 89 ALA A CA 1
ATOM 682 C C . ALA A 1 89 ? -6.495 -1.328 -4.194 1.00 53.50 89 ALA A C 1
ATOM 684 O O . ALA A 1 89 ? -7.058 -0.519 -3.467 1.00 53.50 89 ALA A O 1
ATOM 685 N N . GLY A 1 90 ? -6.393 -1.098 -5.510 1.00 61.28 90 GLY A N 1
ATOM 686 C CA . GLY A 1 90 ? -6.952 0.079 -6.203 1.00 61.28 90 GLY A CA 1
ATOM 687 C C . GLY A 1 90 ? -6.286 1.436 -5.889 1.00 61.28 90 GLY A C 1
ATOM 688 O O . GLY A 1 90 ? -6.146 2.261 -6.788 1.00 61.28 90 GLY A O 1
ATOM 689 N N . ALA A 1 91 ? -5.825 1.660 -4.655 1.00 73.44 91 ALA A N 1
ATOM 690 C CA . ALA A 1 91 ? -5.091 2.838 -4.198 1.00 73.44 91 ALA A CA 1
ATOM 691 C C . ALA A 1 91 ? -3.933 2.433 -3.269 1.00 73.44 91 ALA A C 1
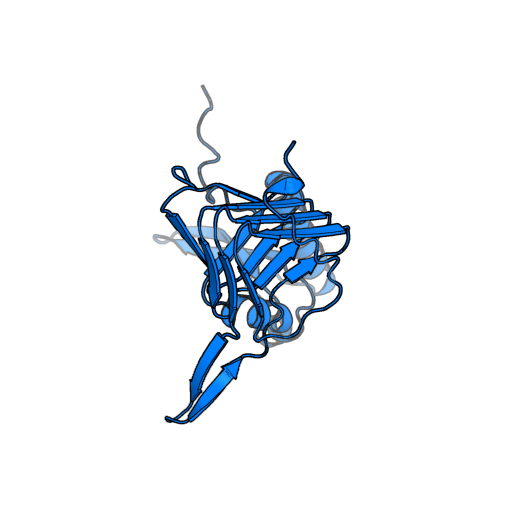ATOM 693 O O . ALA A 1 91 ? -4.054 1.481 -2.495 1.00 73.44 91 ALA A O 1
ATOM 694 N N . LEU A 1 92 ? -2.812 3.160 -3.338 1.00 77.31 92 LEU A N 1
ATOM 695 C CA . LEU A 1 92 ? -1.622 2.898 -2.530 1.00 77.31 92 LEU A CA 1
ATOM 696 C C . LEU A 1 92 ? -1.063 4.183 -1.913 1.00 77.31 92 LEU A C 1
ATOM 698 O O . LEU A 1 92 ? -0.785 5.149 -2.621 1.00 77.31 92 LEU A O 1
ATOM 702 N N . ILE A 1 93 ? -0.825 4.144 -0.605 1.00 82.12 93 ILE A N 1
ATOM 703 C CA . ILE A 1 93 ? -0.078 5.151 0.150 1.00 82.12 93 ILE A CA 1
ATOM 704 C C . ILE A 1 93 ? 1.167 4.467 0.718 1.00 82.12 93 ILE A C 1
ATOM 706 O O . ILE A 1 93 ? 1.053 3.494 1.462 1.00 82.12 93 ILE A O 1
ATOM 710 N N . MET A 1 94 ? 2.352 4.962 0.358 1.00 81.44 94 MET A N 1
ATOM 711 C CA . MET A 1 94 ? 3.638 4.463 0.854 1.00 81.44 94 MET A CA 1
ATOM 712 C C . MET A 1 94 ? 4.519 5.605 1.354 1.00 81.44 94 MET A C 1
ATOM 714 O O . MET A 1 94 ? 4.553 6.675 0.748 1.00 81.44 94 MET A O 1
ATOM 718 N N . GLY A 1 95 ? 5.249 5.358 2.439 1.00 75.81 95 GLY A N 1
ATOM 719 C CA . GLY A 1 95 ? 6.246 6.278 2.984 1.00 75.81 95 GLY A CA 1
ATOM 720 C C . GLY A 1 95 ? 7.125 5.608 4.037 1.00 75.81 95 GLY A C 1
ATOM 721 O O . GLY A 1 95 ? 6.805 4.524 4.512 1.00 75.81 95 GLY A O 1
ATOM 722 N N . ASP A 1 96 ? 8.248 6.228 4.387 1.00 77.00 96 ASP A N 1
ATOM 723 C CA . ASP A 1 96 ? 9.158 5.725 5.424 1.00 77.00 96 ASP A CA 1
ATOM 724 C C . ASP A 1 96 ? 8.414 5.571 6.752 1.00 77.00 96 ASP A C 1
ATOM 726 O O . ASP A 1 96 ? 8.265 4.457 7.247 1.00 77.00 96 ASP A O 1
ATOM 730 N N . ASP A 1 97 ? 7.837 6.669 7.226 1.00 83.25 97 ASP A N 1
ATOM 731 C CA . ASP A 1 97 ? 6.831 6.707 8.275 1.00 83.25 97 ASP A CA 1
ATOM 732 C C . ASP A 1 97 ? 5.540 7.269 7.678 1.00 83.25 97 ASP A C 1
ATOM 734 O O . ASP A 1 97 ? 5.555 8.236 6.908 1.00 83.25 97 ASP A O 1
ATOM 738 N N . VAL A 1 98 ? 4.407 6.669 8.027 1.00 88.50 98 VAL A N 1
ATOM 739 C CA . VAL A 1 98 ? 3.094 7.122 7.564 1.00 88.50 98 VAL A CA 1
ATOM 740 C C . VAL A 1 98 ? 2.291 7.567 8.772 1.00 88.50 98 VAL A C 1
ATOM 742 O O . VAL A 1 98 ? 1.944 6.749 9.615 1.00 88.50 98 VAL A O 1
ATOM 745 N N . ASN A 1 99 ? 1.977 8.861 8.846 1.00 90.50 99 ASN A N 1
ATOM 746 C CA . ASN A 1 99 ? 1.090 9.409 9.867 1.00 90.50 99 ASN A CA 1
ATOM 747 C C . ASN A 1 99 ? -0.175 9.981 9.220 1.00 90.50 99 ASN A C 1
ATOM 749 O O . ASN A 1 99 ? -0.104 10.893 8.396 1.00 90.50 99 ASN A O 1
ATOM 753 N N . ILE A 1 100 ? -1.330 9.442 9.597 1.00 90.56 100 ILE A N 1
ATOM 754 C CA . ILE A 1 100 ? -2.641 9.876 9.127 1.00 90.56 100 ILE A CA 1
ATOM 755 C C . ILE A 1 100 ? -3.408 10.380 10.339 1.00 90.56 100 ILE A C 1
ATOM 757 O O . ILE A 1 100 ? -3.838 9.594 11.174 1.00 90.56 100 ILE A O 1
ATOM 761 N N . THR A 1 101 ? -3.606 11.691 10.427 1.00 90.75 101 THR A N 1
ATOM 762 C CA . THR A 1 101 ? -4.393 12.303 11.500 1.00 90.75 101 THR A CA 1
ATOM 763 C C . THR A 1 101 ? -5.533 13.103 10.906 1.00 90.75 101 THR A C 1
ATOM 765 O O . THR A 1 101 ? -5.331 13.954 10.039 1.00 90.75 101 THR A O 1
ATOM 768 N N . SER A 1 102 ? -6.743 12.840 11.381 1.00 87.62 102 SER A N 1
ATOM 769 C CA . SER A 1 102 ? -7.890 13.657 11.022 1.00 87.62 102 SER A CA 1
ATOM 770 C C . SER A 1 102 ? -7.946 14.935 11.859 1.00 87.62 102 SER A C 1
ATOM 772 O O . SER A 1 102 ? -7.745 14.903 13.069 1.00 87.62 102 SER A O 1
ATOM 774 N N . GLN A 1 103 ? -8.272 16.065 11.229 1.00 77.31 103 GLN A N 1
ATOM 775 C CA . GLN A 1 103 ? -8.297 17.377 11.892 1.00 77.31 103 GLN A CA 1
ATOM 776 C C . GLN A 1 103 ? -9.360 17.486 12.998 1.00 77.31 103 GLN A C 1
ATOM 778 O O . GLN A 1 103 ? -9.197 18.276 13.923 1.00 77.31 103 GLN A O 1
ATOM 783 N N . ASN A 1 104 ? -10.447 16.711 12.911 1.00 83.69 104 ASN A N 1
ATOM 784 C CA . ASN A 1 104 ? -11.482 16.651 13.943 1.00 83.69 104 ASN A CA 1
ATOM 785 C C . ASN A 1 104 ? -11.803 15.198 14.281 1.00 83.69 104 ASN A C 1
ATOM 787 O O . ASN A 1 104 ? -12.636 14.554 13.644 1.00 83.69 104 ASN A O 1
ATOM 791 N N . THR A 1 105 ? -11.138 14.666 15.293 1.00 76.75 105 THR A N 1
ATOM 792 C CA . THR A 1 105 ? -11.286 13.269 15.699 1.00 76.75 105 THR A CA 1
ATOM 793 C C . THR A 1 105 ? -12.636 12.984 16.377 1.00 76.75 105 THR A C 1
ATOM 795 O O . THR A 1 105 ? -13.031 11.836 16.486 1.00 76.75 105 THR A O 1
ATOM 798 N N . SER A 1 106 ? -13.444 13.988 16.729 1.00 76.06 106 SER A N 1
ATOM 799 C CA . SER A 1 106 ? -14.773 13.760 17.325 1.00 76.06 106 SER A CA 1
ATOM 800 C C . SER A 1 106 ? -15.862 13.403 16.303 1.00 76.06 106 SER A C 1
ATOM 802 O O . SER A 1 106 ? -16.896 12.840 16.671 1.00 76.06 106 SER A O 1
ATOM 804 N N . ASN A 1 107 ? -15.691 13.735 15.019 1.00 79.88 107 ASN A N 1
ATOM 805 C CA . ASN A 1 107 ? -16.715 13.510 13.985 1.00 79.88 107 ASN A CA 1
ATOM 806 C C . ASN A 1 107 ? -16.168 13.139 12.599 1.00 79.88 107 ASN A C 1
ATOM 808 O O . ASN A 1 107 ? -16.900 13.228 11.615 1.00 79.88 107 ASN A O 1
ATOM 812 N N . SER A 1 108 ? -14.907 12.737 12.508 1.00 85.94 108 SER A N 1
ATOM 813 C CA . SER A 1 108 ? -14.312 12.320 11.243 1.00 85.94 108 SER A CA 1
ATOM 814 C C . SER A 1 108 ? -14.227 10.814 11.104 1.00 85.94 108 SER A C 1
ATOM 816 O O . SER A 1 108 ? -14.095 10.086 12.086 1.00 85.94 108 SER A O 1
ATOM 818 N N . THR A 1 109 ? -14.228 10.371 9.854 1.00 89.88 109 THR A N 1
ATOM 819 C CA . THR A 1 109 ? -14.034 8.974 9.491 1.00 89.88 109 THR A CA 1
ATOM 820 C C . THR A 1 109 ? -12.842 8.869 8.552 1.00 89.88 109 THR A C 1
ATOM 822 O O . THR A 1 109 ? -12.807 9.528 7.513 1.00 89.88 109 THR A O 1
ATOM 825 N N . ILE A 1 110 ? -11.868 8.039 8.911 1.00 90.38 110 ILE A N 1
ATOM 826 C CA . ILE A 1 110 ? -10.782 7.621 8.028 1.00 90.38 110 ILE A CA 1
ATOM 827 C C . ILE A 1 110 ? -11.237 6.327 7.359 1.00 90.38 110 ILE A C 1
ATOM 829 O O . ILE A 1 110 ? -11.410 5.316 8.035 1.00 90.38 110 ILE A O 1
ATOM 833 N N . SER A 1 111 ? -11.441 6.359 6.042 1.00 89.19 111 SER A N 1
ATOM 834 C CA . SER A 1 111 ? -11.781 5.172 5.256 1.00 89.19 111 SER A CA 1
ATOM 835 C C . SER A 1 111 ? -10.586 4.732 4.415 1.00 89.19 111 SER A C 1
ATOM 837 O O . SER A 1 111 ? -10.013 5.540 3.684 1.00 89.19 111 SER A O 1
ATOM 839 N N . ASN A 1 112 ? -10.209 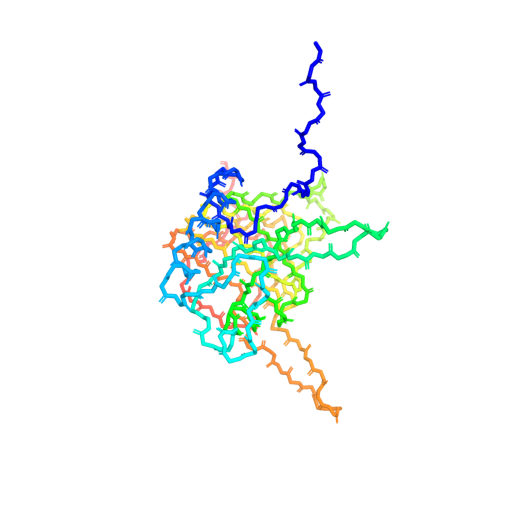3.460 4.520 1.00 86.75 112 ASN A N 1
ATOM 840 C CA . ASN A 1 112 ? -9.178 2.841 3.703 1.00 86.75 112 ASN A CA 1
ATOM 841 C C . ASN A 1 112 ? -9.761 1.655 2.927 1.00 86.75 112 ASN A C 1
ATOM 843 O O . ASN A 1 112 ? -10.147 0.650 3.518 1.00 86.75 112 ASN A O 1
ATOM 847 N N . SER A 1 113 ? -9.783 1.746 1.604 1.00 83.38 113 SER A N 1
ATOM 848 C CA . SER A 1 113 ? -10.122 0.635 0.706 1.00 83.38 113 SER A CA 1
ATOM 849 C C . SER A 1 113 ? -8.918 0.116 -0.082 1.00 83.38 113 SER A C 1
ATOM 851 O O . SER A 1 113 ? -9.061 -0.809 -0.876 1.00 83.38 113 SER A O 1
ATOM 853 N N . GLY A 1 114 ? -7.738 0.705 0.142 1.00 80.12 114 GLY A N 1
ATOM 854 C CA . GLY A 1 114 ? -6.499 0.345 -0.531 1.00 80.12 114 GLY A CA 1
ATOM 855 C C . GLY A 1 114 ? -5.383 -0.029 0.433 1.00 80.12 114 GLY A C 1
ATOM 856 O O . GLY A 1 114 ? -5.611 -0.431 1.572 1.00 80.12 114 GLY A O 1
ATOM 857 N N . ARG A 1 115 ? -4.136 0.059 -0.021 1.00 83.62 115 ARG A N 1
ATOM 858 C CA . ARG A 1 115 ? -2.976 -0.313 0.789 1.00 83.62 115 ARG A CA 1
ATOM 859 C C . ARG A 1 115 ? -2.318 0.938 1.360 1.00 83.62 115 ARG A C 1
ATOM 861 O O . ARG A 1 115 ? -1.996 1.866 0.629 1.00 83.62 115 ARG A O 1
ATOM 868 N N . ILE A 1 116 ? -2.078 0.943 2.662 1.00 88.06 116 ILE A N 1
ATOM 869 C CA . ILE A 1 116 ? -1.292 1.953 3.369 1.00 88.06 116 ILE A CA 1
ATOM 870 C C . ILE A 1 116 ? -0.084 1.225 3.942 1.00 88.06 116 ILE A C 1
ATOM 872 O O . ILE A 1 116 ? -0.258 0.275 4.696 1.00 88.06 116 ILE A O 1
ATOM 876 N N . SER A 1 117 ? 1.130 1.609 3.556 1.00 86.25 117 SER A N 1
ATOM 877 C CA . SER A 1 117 ? 2.343 0.874 3.917 1.00 86.25 117 SER A CA 1
ATOM 878 C C . SER A 1 117 ? 3.467 1.806 4.359 1.00 86.25 117 SER A C 1
ATOM 880 O O . SER A 1 117 ? 3.954 2.615 3.573 1.00 86.25 117 SER A O 1
ATOM 882 N N . ALA A 1 118 ? 3.915 1.629 5.598 1.00 86.25 118 ALA A N 1
ATOM 883 C CA . ALA A 1 118 ? 5.107 2.248 6.161 1.00 86.25 118 ALA A CA 1
ATOM 884 C C . ALA A 1 118 ? 6.272 1.249 6.212 1.00 86.25 118 ALA A C 1
ATOM 886 O O . ALA A 1 118 ? 6.050 0.062 6.462 1.00 86.25 118 ALA A O 1
ATOM 887 N N . THR A 1 119 ? 7.509 1.700 6.004 1.00 83.00 119 THR A N 1
ATOM 888 C CA . THR A 1 119 ? 8.691 0.826 6.192 1.00 83.00 119 THR A CA 1
ATOM 889 C C . THR A 1 119 ? 9.210 0.867 7.612 1.00 83.00 119 THR A C 1
ATOM 891 O O . THR A 1 119 ? 9.655 -0.160 8.113 1.00 83.00 119 THR A O 1
ATOM 894 N N . HIS A 1 120 ? 9.107 2.014 8.270 1.00 85.12 120 HIS A N 1
ATOM 895 C CA . HIS A 1 120 ? 9.289 2.156 9.701 1.00 85.12 120 HIS A CA 1
ATOM 896 C C . HIS A 1 120 ? 7.902 2.138 10.343 1.00 85.12 120 HIS A C 1
ATOM 898 O O . HIS A 1 120 ? 7.273 1.079 10.364 1.00 85.12 120 HIS A O 1
ATOM 904 N N . ASN A 1 121 ? 7.385 3.274 10.808 1.00 87.75 121 ASN A N 1
ATOM 905 C CA . ASN A 1 121 ? 6.209 3.278 11.665 1.00 87.75 121 ASN A CA 1
ATOM 906 C C . ASN A 1 121 ? 4.946 3.757 10.949 1.00 87.75 121 ASN A C 1
ATOM 908 O O . ASN A 1 121 ? 4.968 4.661 10.109 1.00 87.75 121 ASN A O 1
ATOM 912 N N . LEU A 1 122 ? 3.816 3.164 11.323 1.00 91.94 122 LEU A N 1
ATOM 913 C CA . LEU A 1 122 ? 2.486 3.576 10.890 1.00 91.94 122 LEU A CA 1
ATOM 914 C C . LEU A 1 122 ? 1.713 4.149 12.080 1.00 91.94 122 LEU A C 1
ATOM 916 O O . LEU A 1 122 ? 1.528 3.467 13.080 1.00 91.94 122 LEU A O 1
ATOM 920 N N . SER A 1 123 ? 1.204 5.370 11.951 1.00 92.94 123 SER A N 1
ATOM 921 C CA . SER A 1 123 ? 0.305 5.997 12.919 1.00 92.94 123 SER A CA 1
ATOM 922 C C . SER A 1 123 ? -0.977 6.440 12.225 1.00 92.94 123 SER A C 1
ATOM 924 O O . SER A 1 123 ? -0.939 7.156 11.224 1.00 92.94 123 SER A O 1
ATOM 926 N N . VAL A 1 124 ? -2.126 6.017 12.741 1.00 93.25 124 VAL A N 1
ATOM 927 C CA . VAL A 1 124 ? -3.442 6.421 12.241 1.00 93.25 124 VAL A CA 1
ATOM 928 C C . VAL A 1 124 ? -4.277 6.900 13.417 1.00 93.25 124 VAL A C 1
ATOM 930 O O . VAL A 1 124 ? -4.538 6.130 14.333 1.00 93.25 124 VAL A O 1
ATOM 933 N N . HIS A 1 125 ? -4.718 8.156 13.386 1.00 92.75 125 HIS A N 1
ATOM 934 C CA . HIS A 1 125 ? -5.552 8.759 14.423 1.00 92.75 125 HIS A CA 1
ATOM 935 C C . HIS A 1 125 ? -6.770 9.456 13.817 1.00 92.75 125 HIS A C 1
ATOM 937 O O . HIS A 1 125 ? -6.654 10.424 13.062 1.00 92.75 125 HIS A O 1
ATOM 943 N N . GLY A 1 126 ? -7.961 8.966 14.148 1.00 91.50 126 GLY A N 1
ATOM 944 C CA . GLY A 1 126 ? -9.222 9.506 13.645 1.00 91.50 126 GLY A CA 1
ATOM 945 C C . GLY A 1 126 ? -10.369 9.349 14.631 1.00 91.50 126 GLY A C 1
ATOM 946 O O . GLY A 1 126 ? -10.182 8.878 15.750 1.00 91.50 126 GLY A O 1
ATOM 947 N N . GLY A 1 127 ? -11.568 9.755 14.214 1.00 91.88 127 GLY A N 1
ATOM 948 C CA . GLY A 1 127 ? -12.780 9.472 14.980 1.00 91.88 127 GLY A CA 1
ATOM 949 C C . GLY A 1 127 ? -13.227 8.038 14.816 1.00 91.88 127 GLY A C 1
ATOM 950 O O . GLY A 1 127 ? -13.094 7.236 15.732 1.00 91.88 127 GLY A O 1
ATOM 951 N N . ASP A 1 128 ? -13.707 7.719 13.624 1.00 92.12 128 ASP A N 1
ATOM 952 C CA . ASP A 1 128 ? -13.962 6.357 13.179 1.00 92.12 128 ASP A CA 1
ATOM 953 C C . ASP A 1 128 ? -12.879 5.944 12.176 1.00 92.12 128 ASP A C 1
ATOM 955 O O . ASP A 1 128 ? -12.479 6.737 11.320 1.00 92.12 128 ASP A O 1
ATOM 959 N N . ILE A 1 129 ? -12.401 4.706 12.255 1.00 92.50 129 ILE A N 1
ATOM 960 C CA . ILE A 1 129 ? -11.456 4.135 11.291 1.00 92.50 129 ILE A CA 1
ATOM 961 C C . ILE A 1 129 ? -12.117 2.924 10.648 1.00 92.50 129 ILE A C 1
ATOM 963 O O . ILE A 1 129 ? -12.473 1.964 11.325 1.00 92.50 129 ILE A O 1
ATOM 967 N N . LEU A 1 130 ? -12.282 2.973 9.332 1.00 90.81 130 LEU A N 1
ATOM 968 C CA . LEU A 1 130 ? -12.971 1.959 8.549 1.00 90.81 130 LEU A CA 1
ATOM 969 C C . LEU A 1 130 ? -12.053 1.448 7.436 1.00 90.81 130 LEU A C 1
ATOM 971 O O . LEU A 1 130 ? -11.748 2.176 6.497 1.00 90.81 130 LEU A O 1
ATOM 975 N N . ALA A 1 131 ? -11.636 0.190 7.508 1.00 87.75 131 ALA A N 1
ATOM 976 C CA . ALA A 1 131 ? -10.896 -0.481 6.448 1.00 87.75 131 ALA A CA 1
ATOM 977 C C . ALA A 1 131 ? -11.848 -1.402 5.679 1.00 87.75 131 ALA A C 1
ATOM 979 O O . ALA A 1 131 ? -12.296 -2.387 6.243 1.00 87.75 131 ALA A O 1
ATOM 980 N N . GLN A 1 132 ? -12.178 -1.106 4.423 1.00 83.62 132 GLN A N 1
ATOM 981 C CA . GLN A 1 132 ? -13.070 -1.932 3.594 1.00 83.62 132 GLN A CA 1
ATOM 982 C C . GLN A 1 132 ? -12.268 -2.584 2.473 1.00 83.62 132 GLN A C 1
ATOM 984 O O . GLN A 1 132 ? -12.124 -2.018 1.393 1.00 83.62 132 GLN A O 1
ATOM 989 N N . GLY A 1 133 ? -11.672 -3.741 2.758 1.00 76.12 133 GLY A N 1
ATOM 990 C CA . GLY A 1 133 ? -10.652 -4.353 1.898 1.00 76.12 133 GLY A CA 1
ATOM 991 C C . GLY A 1 133 ? -9.315 -3.621 1.908 1.00 76.12 133 GLY A C 1
ATOM 992 O O . GLY A 1 133 ? -8.398 -3.999 1.181 1.00 76.12 133 GLY A O 1
ATOM 993 N N . GLY A 1 134 ? -9.203 -2.581 2.735 1.00 80.44 134 GLY A N 1
ATOM 994 C CA . GLY A 1 134 ? -7.972 -1.845 2.926 1.00 80.44 134 GLY A CA 1
ATOM 995 C C . GLY A 1 134 ? -6.993 -2.598 3.819 1.00 80.44 134 GLY A C 1
ATOM 996 O O . GLY A 1 134 ? -7.378 -3.209 4.814 1.00 80.44 134 GLY A O 1
ATOM 997 N N . HIS A 1 135 ? -5.713 -2.508 3.474 1.00 84.56 135 HIS A N 1
ATOM 998 C CA . HIS A 1 135 ? -4.614 -3.132 4.195 1.00 84.56 135 HIS A CA 1
ATOM 999 C C . HIS A 1 135 ? -3.687 -2.074 4.783 1.00 84.56 135 HIS A C 1
ATOM 1001 O O . HIS A 1 135 ? -3.186 -1.216 4.055 1.00 84.56 135 HIS A O 1
ATOM 1007 N N . PHE A 1 136 ? -3.402 -2.176 6.074 1.00 87.88 136 PHE A N 1
ATOM 1008 C CA . PHE A 1 136 ? -2.388 -1.385 6.759 1.00 87.88 136 PHE A CA 1
ATOM 1009 C C . PHE A 1 136 ? -1.121 -2.224 6.948 1.00 87.88 136 PHE A C 1
ATOM 1011 O O . PHE A 1 136 ? -1.182 -3.349 7.434 1.00 87.88 136 PHE A O 1
ATOM 1018 N N . ALA A 1 137 ? 0.037 -1.697 6.572 1.00 87.06 137 ALA A N 1
ATOM 1019 C CA . ALA A 1 137 ? 1.317 -2.374 6.708 1.00 87.06 137 ALA A CA 1
ATOM 1020 C C . ALA A 1 137 ? 2.349 -1.476 7.386 1.00 87.06 137 ALA A C 1
ATOM 1022 O O . ALA A 1 137 ? 2.466 -0.303 7.039 1.00 87.06 137 ALA A O 1
ATOM 1023 N N . ALA A 1 138 ? 3.125 -2.046 8.304 1.00 87.19 138 ALA A N 1
ATOM 1024 C CA . ALA A 1 138 ? 4.267 -1.390 8.929 1.00 87.19 138 ALA A CA 1
ATOM 1025 C C . ALA A 1 138 ? 5.466 -2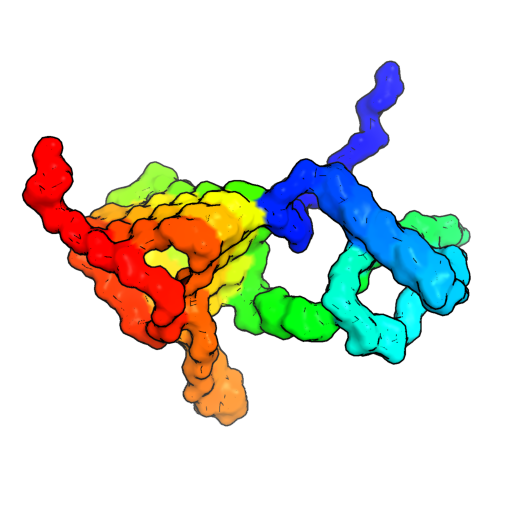.344 8.996 1.00 87.19 138 ALA A C 1
ATOM 1027 O O . ALA A 1 138 ? 5.345 -3.503 9.406 1.00 87.19 138 ALA A O 1
ATOM 1028 N N . GLY A 1 139 ? 6.633 -1.869 8.560 1.00 81.88 139 GLY A N 1
ATOM 1029 C CA . GLY A 1 139 ? 7.893 -2.602 8.689 1.00 81.88 139 GLY A CA 1
ATOM 1030 C C . GLY A 1 139 ? 8.560 -2.462 10.066 1.00 81.88 139 GLY A C 1
ATOM 1031 O O . GLY A 1 139 ? 9.415 -3.286 10.387 1.00 81.88 139 GLY A O 1
ATOM 1032 N N . GLY A 1 140 ? 8.139 -1.482 10.868 1.00 87.06 140 GLY A N 1
ATOM 1033 C CA . GLY A 1 140 ? 8.386 -1.310 12.302 1.00 87.06 140 GLY A CA 1
ATOM 1034 C C . GLY A 1 140 ? 7.077 -1.451 13.082 1.00 87.06 140 GLY A C 1
ATOM 1035 O O . GLY A 1 140 ? 6.390 -2.461 12.907 1.00 87.06 140 GLY A O 1
ATOM 1036 N N . ASP A 1 141 ? 6.727 -0.450 13.893 1.00 87.62 141 ASP A N 1
ATOM 1037 C CA . ASP A 1 141 ? 5.534 -0.467 14.751 1.00 87.62 141 ASP A CA 1
ATOM 1038 C C . ASP A 1 141 ? 4.305 0.145 14.061 1.00 87.62 141 ASP A C 1
ATOM 1040 O O . ASP A 1 141 ? 4.412 1.021 13.197 1.00 87.62 141 ASP A O 1
ATOM 1044 N N . ALA A 1 142 ? 3.109 -0.288 14.458 1.00 89.94 142 ALA A N 1
ATOM 1045 C CA . ALA A 1 142 ? 1.851 0.296 14.006 1.00 89.94 142 ALA A CA 1
ATOM 1046 C C . ALA A 1 142 ? 0.956 0.692 15.180 1.00 89.94 142 ALA A C 1
ATOM 1048 O O . ALA A 1 142 ? 0.658 -0.124 16.049 1.00 89.94 142 ALA A O 1
ATOM 1049 N N . VAL A 1 143 ? 0.453 1.924 15.150 1.00 91.69 143 VAL A N 1
ATOM 1050 C CA . VAL A 1 143 ? -0.524 2.457 16.100 1.00 91.69 143 VAL A CA 1
ATOM 1051 C C . VAL A 1 143 ? -1.758 2.925 15.336 1.0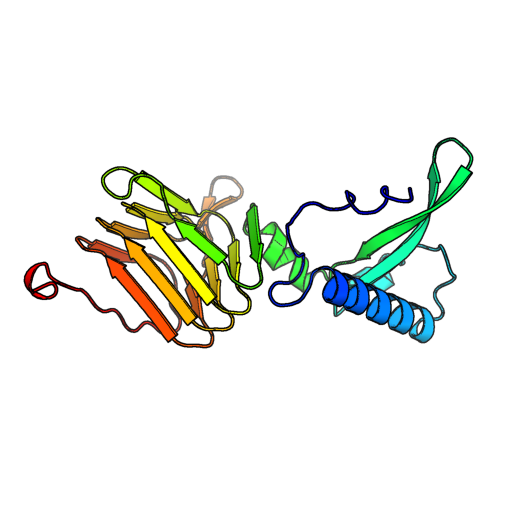0 91.69 143 VAL A C 1
ATOM 1053 O O . VAL A 1 143 ? -1.677 3.792 14.468 1.00 91.69 143 VAL A O 1
ATOM 1056 N N . ILE A 1 144 ? -2.918 2.363 15.665 1.00 91.69 144 ILE A N 1
ATOM 1057 C CA . ILE A 1 144 ? -4.214 2.754 15.107 1.00 91.69 144 ILE A CA 1
ATOM 1058 C C . ILE A 1 144 ? -5.116 3.164 16.270 1.00 91.69 144 ILE A C 1
ATOM 1060 O O . ILE A 1 144 ? -5.515 2.324 17.071 1.00 91.69 144 ILE A O 1
ATOM 1064 N N . LEU A 1 145 ? -5.433 4.454 16.356 1.00 90.94 145 LEU A N 1
ATOM 1065 C CA . LEU A 1 145 ? -6.224 5.064 17.418 1.00 90.94 145 LEU A CA 1
ATOM 1066 C C . LEU A 1 145 ? -7.512 5.676 16.856 1.00 90.94 145 LEU A C 1
ATOM 1068 O O . LEU A 1 145 ? -7.474 6.590 16.031 1.00 90.94 145 LEU A O 1
ATOM 1072 N N . ALA A 1 146 ? -8.656 5.218 17.351 1.00 91.12 146 ALA A N 1
ATOM 1073 C CA . ALA A 1 146 ? -9.960 5.793 17.049 1.00 91.12 146 ALA A CA 1
ATOM 1074 C C . ALA A 1 146 ? -10.632 6.352 18.308 1.00 91.12 146 ALA A C 1
ATOM 1076 O O . ALA A 1 146 ? -10.756 5.666 19.325 1.00 91.12 146 ALA A O 1
ATOM 1077 N N . GLU A 1 147 ? -11.148 7.578 18.225 1.00 91.31 147 GLU A N 1
ATOM 1078 C CA . GLU A 1 147 ? -11.962 8.173 19.299 1.00 91.31 147 GLU A CA 1
ATOM 1079 C C . GLU A 1 147 ? -13.339 7.517 19.446 1.00 91.31 147 GLU A C 1
ATOM 1081 O O . GLU A 1 147 ? -14.032 7.742 20.438 1.00 91.31 147 GLU A O 1
ATOM 1086 N N . LYS A 1 148 ? -13.764 6.743 18.447 1.00 89.81 148 LYS A N 1
ATOM 1087 C CA . LYS A 1 148 ? -15.020 6.000 18.445 1.00 89.81 148 LYS A CA 1
ATOM 1088 C C . LYS A 1 148 ? -14.766 4.550 18.073 1.00 89.81 148 LYS A C 1
ATOM 1090 O O . LYS A 1 148 ? -14.446 3.758 18.956 1.00 89.81 148 LYS A O 1
ATOM 1095 N N . ASN A 1 149 ? -14.894 4.206 16.794 1.00 90.31 149 ASN A N 1
ATOM 1096 C CA . ASN A 1 149 ? -14.927 2.822 16.343 1.00 90.31 149 ASN A CA 1
ATOM 1097 C C . ASN A 1 149 ? -13.796 2.513 15.367 1.00 90.31 149 ASN A C 1
ATOM 1099 O O . ASN A 1 149 ? -13.419 3.347 14.543 1.00 90.31 149 ASN A O 1
ATOM 1103 N N . ILE A 1 150 ? -13.313 1.275 15.411 1.00 91.56 150 ILE A N 1
ATOM 1104 C CA . ILE A 1 150 ? -12.451 0.688 14.390 1.00 91.56 150 ILE A CA 1
ATOM 1105 C C . ILE A 1 150 ? -13.192 -0.485 13.762 1.00 91.56 150 ILE A C 1
ATOM 1107 O O . ILE A 1 150 ? -13.658 -1.390 14.453 1.00 91.56 150 ILE A O 1
ATOM 1111 N N . ARG A 1 151 ? -13.295 -0.494 12.436 1.00 90.00 151 ARG A N 1
ATOM 1112 C CA . ARG A 1 151 ? -13.880 -1.600 11.683 1.00 90.00 151 ARG A CA 1
ATOM 1113 C C . ARG A 1 151 ? -12.954 -2.023 10.561 1.00 90.00 151 ARG A C 1
ATOM 1115 O O . ARG A 1 151 ? -12.595 -1.213 9.713 1.00 90.00 151 ARG A O 1
ATOM 1122 N N . PHE A 1 152 ? -12.614 -3.302 10.544 1.00 87.50 152 PHE A N 1
ATOM 1123 C CA . PHE A 1 152 ? -11.884 -3.939 9.462 1.00 87.50 152 PHE A CA 1
ATOM 1124 C C . PHE A 1 152 ? -12.805 -4.914 8.738 1.00 87.50 152 PHE A C 1
ATOM 1126 O O . PHE A 1 152 ? -13.009 -6.043 9.180 1.00 87.50 152 PHE A O 1
ATOM 1133 N N . ASP A 1 153 ? -13.356 -4.478 7.618 1.00 84.19 153 ASP A N 1
ATOM 1134 C CA . ASP A 1 153 ? -14.171 -5.282 6.726 1.00 84.19 153 ASP A CA 1
ATOM 1135 C C . ASP A 1 153 ? -13.307 -5.870 5.608 1.00 84.19 153 ASP A C 1
ATOM 1137 O O . ASP A 1 153 ? -12.426 -5.207 5.054 1.00 84.19 153 ASP A O 1
ATOM 1141 N N . ALA A 1 154 ? -13.581 -7.117 5.232 1.00 76.75 154 ALA A N 1
ATOM 1142 C CA . ALA A 1 154 ? -12.996 -7.684 4.028 1.00 76.75 154 ALA A CA 1
ATOM 1143 C C . ALA A 1 154 ? -13.464 -6.915 2.782 1.00 76.75 154 ALA A C 1
ATOM 1145 O O . ALA A 1 154 ? -14.600 -6.428 2.709 1.00 76.75 154 ALA A O 1
ATOM 1146 N N . GLY A 1 155 ? -12.585 -6.824 1.785 1.00 71.25 155 GLY A N 1
ATOM 1147 C CA . GLY A 1 155 ? -12.945 -6.242 0.498 1.00 71.25 155 GLY A CA 1
ATOM 1148 C C . GLY A 1 155 ? -13.994 -7.110 -0.181 1.00 71.25 155 GLY A C 1
ATOM 1149 O O . GLY A 1 155 ? -14.052 -8.319 0.036 1.00 71.25 155 GLY A O 1
ATOM 1150 N N . ARG A 1 156 ? -14.841 -6.516 -1.011 1.00 71.50 156 ARG A N 1
ATOM 1151 C CA . ARG A 1 156 ? -15.811 -7.257 -1.818 1.00 71.50 156 ARG A CA 1
ATOM 1152 C C . ARG A 1 156 ? -15.653 -6.851 -3.271 1.00 71.50 156 ARG A C 1
ATOM 1154 O O . ARG A 1 156 ? -15.414 -5.682 -3.563 1.00 71.50 156 ARG A O 1
ATOM 1161 N N . THR A 1 157 ? -15.738 -7.825 -4.164 1.00 67.56 157 THR A N 1
ATOM 1162 C CA . THR A 1 157 ? -15.736 -7.600 -5.608 1.00 67.56 157 THR A CA 1
ATOM 1163 C C . THR A 1 157 ? -16.804 -8.460 -6.258 1.00 67.56 157 THR A C 1
ATOM 1165 O O . THR A 1 157 ? -17.040 -9.584 -5.824 1.00 67.56 157 THR A O 1
ATOM 1168 N N . SER A 1 158 ? -17.435 -7.954 -7.311 1.00 59.16 158 SER A N 1
ATOM 1169 C CA . SER A 1 158 ? -18.406 -8.716 -8.087 1.00 59.16 158 SER A CA 1
ATOM 1170 C C . SER A 1 158 ? -17.732 -9.248 -9.345 1.00 59.16 158 SER A C 1
ATOM 1172 O O . SER A 1 158 ? -17.278 -8.472 -10.187 1.00 59.16 158 SER A O 1
ATOM 1174 N N . VAL A 1 159 ? -17.662 -10.572 -9.479 1.00 64.44 159 VAL A N 1
ATOM 1175 C CA . VAL A 1 159 ? -17.227 -11.235 -10.713 1.00 64.44 159 VAL A CA 1
ATOM 1176 C C . VAL A 1 159 ? -18.460 -11.878 -11.327 1.00 64.44 159 VAL A C 1
ATOM 1178 O O . VAL A 1 159 ? -19.062 -12.762 -10.728 1.00 64.44 159 VAL A O 1
ATOM 1181 N N . GLU A 1 160 ? -18.883 -11.380 -12.490 1.00 70.75 160 GLU A N 1
ATOM 1182 C CA . GLU A 1 160 ? -20.053 -11.896 -13.224 1.00 70.75 160 GLU A CA 1
ATOM 1183 C C . GLU A 1 160 ? -21.362 -11.925 -12.400 1.00 70.75 160 GLU A C 1
ATOM 1185 O O . GLU A 1 160 ? -22.212 -12.792 -12.579 1.00 70.75 160 GLU A O 1
ATOM 1190 N N . GLY A 1 161 ? -21.542 -10.963 -11.485 1.00 64.19 161 GLY A N 1
ATOM 1191 C CA . GLY A 1 161 ? -22.723 -10.881 -10.614 1.00 64.19 161 GLY A CA 1
ATOM 1192 C C . GLY A 1 161 ? -22.636 -11.735 -9.345 1.00 64.19 161 GLY A C 1
ATOM 1193 O O . GLY A 1 161 ? -23.561 -11.707 -8.534 1.00 64.19 161 GLY A O 1
ATOM 1194 N N . VAL A 1 162 ? -21.527 -12.452 -9.138 1.00 66.62 162 VAL A N 1
ATOM 1195 C CA . VAL A 1 162 ? -21.224 -13.169 -7.896 1.00 66.62 162 VAL A CA 1
ATOM 1196 C C . VAL A 1 162 ? -20.327 -12.301 -7.015 1.00 66.62 162 VAL A C 1
ATOM 1198 O O . VAL A 1 162 ? -19.174 -12.021 -7.350 1.00 66.62 162 VAL A O 1
ATOM 1201 N N . GLU A 1 163 ? -20.859 -11.887 -5.866 1.00 59.06 163 GLU A N 1
ATOM 1202 C CA . GLU A 1 163 ? -20.088 -11.218 -4.816 1.00 59.06 163 GLU A CA 1
ATOM 1203 C C . GLU A 1 163 ? -19.044 -12.179 -4.237 1.00 59.06 163 GLU A C 1
ATOM 1205 O O . GLU A 1 163 ? -19.366 -13.213 -3.652 1.00 59.06 163 GLU A O 1
ATOM 1210 N N . THR A 1 164 ? -17.778 -11.816 -4.399 1.00 58.22 164 THR A N 1
ATOM 1211 C CA . THR A 1 164 ? -16.617 -12.537 -3.887 1.00 58.22 164 THR A CA 1
ATOM 1212 C C . THR A 1 164 ? -15.953 -11.698 -2.804 1.00 58.22 164 THR A C 1
ATOM 1214 O O . THR A 1 164 ? -15.644 -10.521 -3.004 1.00 58.22 164 THR A O 1
ATOM 1217 N N . VAL A 1 165 ? -15.710 -12.310 -1.646 1.00 66.75 165 VAL A N 1
ATOM 1218 C CA . VAL A 1 165 ? -14.965 -11.676 -0.555 1.00 66.75 165 VAL A CA 1
ATOM 1219 C C . VAL A 1 165 ? -13.471 -11.734 -0.873 1.00 66.75 165 VAL A C 1
ATOM 1221 O O . VAL A 1 165 ? -12.898 -12.808 -1.050 1.00 66.75 165 VAL A O 1
ATOM 1224 N N . LEU A 1 166 ? -12.838 -10.568 -0.943 1.00 62.09 166 LEU A N 1
ATOM 1225 C CA . LEU A 1 166 ? -11.395 -10.407 -1.022 1.00 62.09 166 LEU A CA 1
ATOM 1226 C C . LEU A 1 166 ? -10.821 -10.633 0.371 1.00 62.09 166 LEU A C 1
ATOM 1228 O O . LEU A 1 166 ? -11.005 -9.830 1.287 1.00 62.09 166 LEU A O 1
ATOM 1232 N N . ASN A 1 167 ? -10.124 -11.748 0.526 1.00 59.59 167 ASN A N 1
ATOM 1233 C CA . ASN A 1 167 ? -9.528 -12.132 1.790 1.00 59.59 167 ASN A CA 1
ATOM 1234 C C . ASN A 1 167 ? -8.200 -11.376 1.994 1.00 59.59 167 ASN A C 1
ATOM 1236 O O . ASN A 1 167 ? -7.122 -11.918 1.758 1.00 59.59 167 ASN A O 1
ATOM 1240 N N . THR A 1 168 ? -8.290 -10.092 2.344 1.00 63.16 168 THR A N 1
ATOM 1241 C CA . THR A 1 168 ? -7.154 -9.173 2.523 1.00 63.16 168 THR A CA 1
ATOM 1242 C C . THR A 1 168 ? -6.820 -9.008 3.995 1.00 63.16 168 THR A C 1
ATOM 1244 O O . THR A 1 168 ? -7.696 -8.607 4.755 1.00 63.16 168 THR A O 1
ATOM 1247 N N . ASP A 1 169 ? -5.573 -9.219 4.412 1.00 75.25 169 ASP A N 1
ATOM 1248 C CA . ASP A 1 169 ? -5.178 -8.913 5.792 1.00 75.25 169 ASP A CA 1
ATOM 1249 C C . ASP A 1 169 ? -5.535 -7.457 6.141 1.00 75.25 169 ASP A C 1
ATOM 1251 O O . ASP A 1 169 ? -5.292 -6.551 5.346 1.00 75.25 169 ASP A O 1
ATOM 1255 N N . ALA A 1 170 ? -6.113 -7.212 7.314 1.00 78.19 170 ALA A N 1
ATOM 1256 C CA . ALA A 1 170 ? -6.403 -5.844 7.758 1.00 78.19 170 ALA A CA 1
ATOM 1257 C C . ALA A 1 170 ? -5.126 -5.072 8.099 1.00 78.19 170 ALA A C 1
ATOM 1259 O O . ALA A 1 170 ? -4.984 -3.894 7.774 1.00 78.19 170 ALA A O 1
ATOM 1260 N N . LEU A 1 171 ? -4.212 -5.751 8.791 1.00 83.44 171 LEU A N 1
ATOM 1261 C CA . LEU A 1 171 ? -3.021 -5.171 9.382 1.00 83.44 171 LEU A CA 1
ATOM 1262 C C . LEU A 1 171 ? -1.874 -6.188 9.325 1.00 83.44 171 LEU A C 1
ATOM 1264 O O . LEU A 1 171 ? -2.044 -7.337 9.728 1.00 83.44 171 LEU A O 1
ATOM 1268 N N . SER A 1 172 ? -0.710 -5.762 8.839 1.00 84.50 172 SER A N 1
ATOM 1269 C CA . SER A 1 172 ? 0.531 -6.540 8.820 1.00 84.50 172 SER A CA 1
ATOM 1270 C C . SER A 1 172 ? 1.664 -5.715 9.415 1.00 84.50 172 SER A C 1
ATOM 1272 O O . SER A 1 172 ? 2.058 -4.700 8.844 1.00 84.50 172 SER A O 1
ATOM 1274 N N . VAL A 1 173 ? 2.234 -6.172 10.526 1.00 85.38 173 VAL A N 1
ATOM 1275 C CA . VAL A 1 173 ? 3.258 -5.433 11.279 1.00 85.38 173 VAL A CA 1
ATOM 1276 C C . VAL A 1 173 ? 4.431 -6.355 11.571 1.00 85.38 173 VAL A C 1
ATOM 1278 O O . VAL A 1 173 ? 4.232 -7.524 11.907 1.00 85.38 173 VAL A O 1
ATOM 1281 N N . LYS A 1 174 ? 5.657 -5.855 11.397 1.00 82.69 174 LYS A N 1
ATOM 1282 C CA . LYS A 1 174 ? 6.873 -6.603 11.753 1.00 82.69 174 LYS A CA 1
ATOM 1283 C C . LYS A 1 174 ? 7.317 -6.360 13.200 1.00 82.69 174 LYS A C 1
ATOM 1285 O O . LYS A 1 174 ? 7.873 -7.284 13.790 1.00 82.69 174 LYS A O 1
ATOM 1290 N N . GLY A 1 175 ? 7.095 -5.154 13.728 1.00 81.56 175 GLY A N 1
ATOM 1291 C CA . GLY A 1 175 ? 7.272 -4.792 15.136 1.00 81.56 175 GLY A CA 1
ATOM 1292 C C . GLY A 1 175 ? 5.994 -4.996 15.952 1.00 81.56 175 GLY A C 1
ATOM 1293 O O . GLY A 1 175 ? 5.304 -6.007 15.786 1.00 81.56 175 GLY A O 1
ATOM 1294 N N . ASP A 1 176 ? 5.672 -4.027 16.808 1.00 84.69 176 ASP A N 1
ATOM 1295 C CA . ASP A 1 176 ? 4.496 -4.049 17.676 1.00 84.69 176 ASP A CA 1
ATOM 1296 C C . ASP A 1 176 ? 3.275 -3.389 17.024 1.00 84.69 176 ASP A C 1
ATOM 1298 O O . ASP A 1 176 ? 3.355 -2.337 16.390 1.00 84.69 176 ASP A O 1
ATOM 1302 N N . ALA A 1 177 ? 2.110 -4.010 17.205 1.00 85.75 177 ALA A N 1
ATOM 1303 C CA . ALA A 1 177 ? 0.831 -3.508 16.717 1.00 85.75 177 ALA A CA 1
ATOM 1304 C C . ALA A 1 177 ? -0.068 -3.116 17.896 1.00 85.75 177 ALA A C 1
ATOM 1306 O O . ALA A 1 177 ? -0.445 -3.975 18.695 1.00 85.75 177 ALA A O 1
ATOM 1307 N N . SER A 1 178 ? -0.452 -1.842 17.969 1.00 88.25 178 SER A N 1
ATOM 1308 C CA . SER A 1 178 ? -1.409 -1.305 18.936 1.00 88.25 178 SER A CA 1
ATOM 1309 C C . SER A 1 178 ? -2.641 -0.774 18.211 1.00 88.25 178 SER A C 1
ATOM 1311 O O . SER A 1 178 ? -2.547 0.124 17.374 1.00 88.25 178 SER A O 1
ATOM 1313 N N . VAL A 1 179 ? -3.808 -1.340 18.513 1.00 88.50 179 VAL A N 1
ATOM 1314 C CA . VAL A 1 179 ? -5.088 -0.927 17.925 1.00 88.50 179 VAL A CA 1
ATOM 1315 C C . VAL A 1 179 ? -6.065 -0.621 19.047 1.00 88.50 179 VAL A C 1
ATOM 1317 O O . VAL A 1 179 ? -6.444 -1.514 19.800 1.00 88.50 179 VAL A O 1
ATOM 1320 N N . ILE A 1 180 ? -6.442 0.651 19.155 1.00 87.69 180 ILE A N 1
ATOM 1321 C CA . ILE A 1 180 ? -7.180 1.217 20.282 1.00 87.69 180 ILE A CA 1
ATOM 1322 C C . ILE A 1 180 ? -8.404 1.955 19.745 1.00 87.69 180 ILE A C 1
ATOM 1324 O O . ILE A 1 180 ? -8.283 2.893 18.958 1.00 87.69 180 ILE A O 1
ATOM 1328 N N . ALA A 1 181 ? -9.586 1.570 20.217 1.00 88.00 181 ALA A N 1
ATOM 1329 C CA . ALA A 1 181 ? -10.830 2.293 19.985 1.00 88.00 181 ALA A CA 1
ATOM 1330 C C . ALA A 1 181 ? -11.499 2.589 21.326 1.00 88.00 181 ALA A C 1
ATOM 1332 O O . ALA A 1 181 ? -11.501 1.728 22.204 1.00 88.00 181 ALA A O 1
ATOM 1333 N N . LYS A 1 182 ? -12.093 3.776 21.480 1.00 88.00 182 LYS A N 1
ATOM 1334 C CA . LYS A 1 182 ? -12.824 4.122 22.714 1.00 88.00 182 LYS A CA 1
ATOM 1335 C C . LYS A 1 182 ? -14.203 3.466 22.822 1.00 88.00 182 LYS A C 1
ATOM 1337 O O . LYS A 1 182 ? -14.763 3.438 23.913 1.00 88.00 182 LYS A O 1
ATOM 1342 N N . GLN A 1 183 ? -14.782 3.011 21.709 1.00 86.81 183 GLN A N 1
ATOM 1343 C CA . GLN A 1 183 ? -16.110 2.389 21.683 1.00 86.81 183 GLN A CA 1
ATOM 1344 C C . GLN A 1 183 ? -16.041 0.932 21.223 1.00 86.81 183 GLN A C 1
ATOM 1346 O O . GLN A 1 183 ? -16.229 0.034 22.039 1.00 86.81 183 GLN A O 1
ATOM 1351 N N . GLU A 1 184 ? -15.771 0.677 19.940 1.00 87.19 184 GLU A N 1
ATOM 1352 C CA . GLU A 1 184 ? -15.844 -0.676 19.369 1.00 87.19 184 GLU A CA 1
ATOM 1353 C C . GLU A 1 184 ? -14.668 -0.978 18.432 1.00 87.19 184 GLU A C 1
ATOM 1355 O O . GLU A 1 184 ? -14.232 -0.117 17.668 1.00 87.19 184 GLU A O 1
ATOM 1360 N N . ILE A 1 185 ? -14.196 -2.229 18.441 1.00 86.94 185 ILE A N 1
ATOM 1361 C CA . ILE A 1 185 ? -13.320 -2.794 17.408 1.00 86.94 185 ILE A CA 1
ATOM 1362 C C . ILE A 1 185 ? -14.035 -3.999 16.788 1.00 86.94 185 ILE A C 1
ATOM 1364 O O . ILE A 1 185 ? -14.336 -4.964 17.487 1.00 86.94 185 ILE A O 1
ATOM 1368 N N . SER A 1 186 ? -14.273 -3.969 15.475 1.00 85.56 186 SER A N 1
ATOM 1369 C CA . SER A 1 186 ? -14.874 -5.078 14.718 1.00 85.56 186 SER A CA 1
ATOM 1370 C C . SER A 1 186 ? -13.962 -5.529 13.574 1.00 85.56 186 SER A C 1
ATOM 1372 O O . SER A 1 186 ? -13.326 -4.710 12.910 1.00 85.56 186 SER A O 1
ATOM 1374 N N . MET A 1 187 ? -13.870 -6.844 13.350 1.00 79.06 187 MET A N 1
ATOM 1375 C CA . MET A 1 187 ? -13.011 -7.451 12.326 1.00 79.06 187 MET A CA 1
ATOM 1376 C C . MET A 1 187 ? -13.756 -8.567 11.587 1.00 79.06 187 MET A C 1
ATOM 1378 O O . MET A 1 187 ? -14.250 -9.506 12.206 1.00 79.06 187 MET A O 1
ATOM 1382 N N . GLN A 1 188 ? -13.807 -8.477 10.259 1.00 74.44 188 GLN A N 1
ATOM 1383 C CA . GLN A 1 188 ? -14.360 -9.483 9.344 1.00 74.44 188 GLN A CA 1
ATOM 1384 C C . GLN A 1 188 ? -13.312 -9.958 8.327 1.00 74.44 188 GLN A C 1
ATOM 1386 O O . GLN A 1 188 ? -13.647 -10.308 7.197 1.00 74.44 188 GLN A O 1
ATOM 1391 N N . THR A 1 189 ? -12.035 -9.939 8.706 1.00 63.81 189 THR A N 1
ATOM 1392 C CA . THR A 1 189 ? -10.924 -10.376 7.858 1.00 63.81 189 THR A CA 1
ATOM 1393 C C . THR A 1 189 ? -9.878 -11.172 8.647 1.00 63.81 189 THR A C 1
ATOM 1395 O O . THR A 1 189 ? -9.959 -11.265 9.872 1.00 63.81 189 THR A O 1
ATOM 1398 N N . ASN A 1 190 ? -8.897 -11.752 7.954 1.00 57.81 190 ASN A N 1
ATOM 1399 C CA . ASN A 1 190 ? -7.779 -12.464 8.558 1.00 57.81 190 ASN A CA 1
ATOM 1400 C C . ASN A 1 190 ? -6.814 -11.496 9.264 1.00 57.81 190 ASN A C 1
ATOM 1402 O O . ASN A 1 190 ? -6.498 -10.410 8.771 1.00 57.81 190 ASN A O 1
ATOM 1406 N N . SER A 1 191 ? -6.342 -11.917 10.438 1.00 51.66 191 SER A N 1
ATOM 1407 C CA . SER A 1 191 ? -5.447 -11.155 11.304 1.00 51.66 191 SER A CA 1
ATOM 1408 C C . SER A 1 191 ? -4.240 -11.997 11.711 1.00 51.66 191 SER A C 1
ATOM 1410 O O . SER A 1 191 ? -4.403 -13.044 12.341 1.00 51.66 191 SER A O 1
ATOM 1412 N N . SER A 1 192 ? -3.030 -11.524 11.419 1.00 42.84 192 SER A N 1
ATOM 1413 C CA . SER A 1 192 ? -1.787 -12.167 11.854 1.00 42.84 192 SER A CA 1
ATOM 1414 C C . SER A 1 192 ? -1.157 -11.333 12.974 1.00 42.84 192 SER A C 1
ATOM 1416 O O . SER A 1 192 ? -0.555 -10.308 12.692 1.00 42.84 192 SER A O 1
ATOM 1418 N N . LYS A 1 193 ? -1.308 -11.786 14.232 1.00 44.75 193 LYS A N 1
ATOM 1419 C CA . LYS A 1 193 ? -0.837 -11.159 15.493 1.00 44.75 193 LYS A CA 1
ATOM 1420 C C . LYS A 1 193 ? -1.477 -9.805 15.852 1.00 44.75 193 LYS A C 1
ATOM 1422 O O . LYS A 1 193 ? -1.056 -8.764 15.368 1.00 44.75 193 LYS A O 1
ATOM 1427 N N . PHE A 1 194 ? -2.401 -9.811 16.815 1.00 50.16 194 PHE A N 1
ATOM 1428 C CA . PHE A 1 194 ? -2.820 -8.601 17.532 1.00 50.16 194 PHE A CA 1
ATOM 1429 C C . PHE A 1 194 ? -2.580 -8.750 19.036 1.00 50.16 194 PHE A C 1
ATOM 1431 O O . PHE A 1 194 ? -2.961 -9.762 19.623 1.00 50.16 194 PHE A O 1
ATOM 1438 N N . GLY A 1 195 ? -2.023 -7.709 19.657 1.00 45.59 195 GLY A N 1
ATOM 1439 C CA . GLY A 1 195 ? -2.305 -7.375 21.049 1.00 45.59 195 GLY A CA 1
ATOM 1440 C C . GLY A 1 195 ? -3.493 -6.416 21.063 1.00 45.59 195 GLY A C 1
ATOM 1441 O O . GLY A 1 195 ? -3.325 -5.228 20.815 1.00 45.59 195 GLY A O 1
ATOM 1442 N N . ILE A 1 196 ? -4.708 -6.929 21.264 1.00 47.50 196 ILE A N 1
ATOM 1443 C CA . ILE A 1 196 ? -5.902 -6.079 21.373 1.00 47.50 196 ILE A CA 1
ATOM 1444 C C . ILE A 1 196 ? -5.940 -5.529 22.799 1.00 47.50 196 ILE A C 1
ATOM 1446 O O . ILE A 1 196 ? -6.092 -6.301 23.745 1.00 47.50 196 ILE A O 1
ATOM 1450 N N . VAL A 1 197 ? -5.814 -4.211 22.954 1.00 47.62 197 VAL A N 1
ATOM 1451 C CA . VAL A 1 197 ? -6.024 -3.524 24.234 1.00 47.62 197 VAL A CA 1
ATOM 1452 C C . VAL A 1 197 ? -7.269 -2.657 24.094 1.00 47.62 197 VAL A C 1
ATOM 1454 O O . VAL A 1 197 ? -7.254 -1.619 23.435 1.00 47.62 197 VAL A O 1
ATOM 1457 N N . LEU A 1 198 ? -8.368 -3.112 24.694 1.00 43.31 198 LEU A N 1
ATOM 1458 C CA . LEU A 1 198 ? -9.560 -2.294 24.893 1.00 43.31 198 LEU A CA 1
ATOM 1459 C C . LEU A 1 198 ? -9.293 -1.406 26.107 1.00 43.31 198 LEU A C 1
ATOM 1461 O O . LEU A 1 198 ? -9.268 -1.911 27.225 1.00 43.31 198 LEU A O 1
ATOM 1465 N N . LEU A 1 199 ? -9.067 -0.112 25.881 1.00 45.97 199 LEU A N 1
ATOM 1466 C CA . LEU A 1 199 ? -9.053 0.861 26.969 1.00 45.97 199 LEU A CA 1
ATOM 1467 C C . LEU A 1 199 ? -10.492 1.291 27.225 1.00 45.97 199 LEU A C 1
ATOM 1469 O O . LEU A 1 199 ? -11.152 1.877 26.364 1.00 45.97 199 LEU A O 1
ATOM 1473 N N . THR A 1 200 ? -10.982 0.955 28.409 1.00 36.59 200 THR A N 1
ATOM 1474 C CA . THR A 1 200 ? -12.247 1.470 28.913 1.00 36.59 200 THR A CA 1
ATOM 1475 C C . THR A 1 200 ? -12.068 2.934 29.328 1.00 36.59 200 THR A C 1
ATOM 1477 O O . THR A 1 200 ? -10.944 3.372 29.578 1.00 36.59 200 THR A O 1
ATOM 1480 N N . PRO A 1 201 ? -13.146 3.734 29.412 1.00 38.69 201 PRO A N 1
ATOM 1481 C CA . PRO A 1 201 ? -13.063 5.113 29.896 1.00 38.69 201 PRO A CA 1
ATOM 1482 C C . PRO A 1 201 ? -12.382 5.273 31.270 1.00 38.69 201 PRO A C 1
ATOM 1484 O O . PRO A 1 201 ? -11.929 6.371 31.574 1.00 38.69 201 PRO A O 1
ATOM 1487 N N . ASP A 1 202 ? -12.279 4.201 32.065 1.00 42.84 202 ASP A N 1
ATOM 1488 C CA . ASP A 1 202 ? -11.585 4.173 33.359 1.00 42.84 202 ASP A CA 1
ATOM 1489 C C . ASP A 1 202 ? -10.047 4.061 33.244 1.00 42.84 202 ASP A C 1
ATOM 1491 O O . ASP A 1 202 ? -9.342 4.329 34.214 1.00 42.84 202 ASP A O 1
ATOM 1495 N N . ASP A 1 203 ? -9.504 3.718 32.070 1.00 39.84 203 ASP A N 1
ATOM 1496 C CA . ASP A 1 203 ? -8.058 3.526 31.858 1.00 39.84 203 ASP A CA 1
ATOM 1497 C C . ASP A 1 203 ? -7.304 4.829 31.508 1.00 39.84 203 ASP A C 1
ATOM 1499 O O . ASP A 1 203 ? -6.085 4.825 31.329 1.00 39.84 203 ASP A O 1
ATOM 1503 N N . ILE A 1 204 ? -8.020 5.956 31.414 1.00 43.47 204 ILE A N 1
ATOM 1504 C CA . ILE A 1 204 ? -7.477 7.304 31.171 1.00 43.47 204 ILE A CA 1
ATOM 1505 C C . ILE A 1 204 ? -7.703 8.216 32.390 1.00 43.47 204 ILE A C 1
ATOM 1507 O O . ILE A 1 204 ? -8.331 9.270 32.284 1.00 43.47 204 ILE A O 1
ATOM 1511 N N . GLY A 1 205 ? -7.238 7.772 33.560 1.00 38.22 205 GLY A N 1
ATOM 1512 C CA . GLY A 1 205 ? -7.189 8.573 34.792 1.00 38.22 205 GLY A CA 1
ATOM 1513 C C . GLY A 1 205 ? -5.997 9.519 34.847 1.00 38.22 205 GLY A C 1
ATOM 1514 O O . GLY A 1 205 ? -4.877 9.068 34.517 1.00 38.22 205 GLY A O 1
#

Foldseek 3Di:
DPPDDDPPDDPAQPAAADDSVVSLVVQAVVQVVLCVVVVPDQQDDDDPVRLAPDDAKHWGFHFDQDPNDTDTDIDIRGYPVVVVLVPVQVDEGHYQEAAAEDPDQCDDEAEGSGEYEHLAEYHAGHAEYHYACYEYYYVHEYAHEHAAEYEHHFHWDADVNDIDTHQHERYYYPYAYEHEHAYYYYYPHDYDDDPYDYDYPVNPD

pLDDT: mean 73.33, std 16.5, range [35.44, 93.25]

Sequence (205 aa):
MRDLVGQGLGKGSFIPGSDAIEQVKTLLDRGAEYAKAHNLPFGEPLSEEQLASLEAPMVIYVRQQVKGMDVYAPVLYIPKKERSSFVSAGALIMGDDVNITSQNTSNSTISNSGRISATHNLSVHGGDILAQGGHFAAGGDAVILAEKNIRFDAGRTSVEGVETVLNTDALSVKGDASVIAKQEISMQTNSSKFGIVLLTPDDIG

Organism: Bartonella doshiae (NCBI:txid33044)